Protein AF-A0A067D1U6-F1 (afdb_monomer_lite)

Foldseek 3Di:
DVVVVVVVVCVVVVNDDDDDDPPVVPDPPPPPDPPDPQDPPHPVVVVVVVVVVVVVVVVVVVVVVVVVVVVVVVVVVVVVVVVVVVVVVVVVVVVVVVVVVVVVVVVVVVVVVVVVVVVVVVVVVVVVVVVVVVVVVVVVVVVVVVVVVVVVVVVVVVVVVVVVVVVVVPPDDDDDDPDDPVVVVVVVVVVCVVVVNDCVRDPPVVVVVVVVVVVVVVVVVVVVVVVVVVVVVVVVVVVVVVVCVVVVCVVPVPVPPPPPPVVVVVVVVVVVVVVVVVVVVVVVVVCVVLVVVLVVLQVLLCVQPVDGFDSVDPVRSVVSVVVSVVSVVVVVVVVVVVVVVVVVVVVVVVVPPPPPPPDDD

Organism: Saprolegnia parasitica (strain CBS 223.65) (NCBI:txid695850)

Structure (mmCIF, N/CA/C/O backbone):
data_AF-A0A067D1U6-F1
#
_entry.id   AF-A0A067D1U6-F1
#
loop_
_atom_site.group_PDB
_atom_site.id
_atom_site.type_symbol
_atom_site.label_atom_id
_atom_site.label_alt_id
_atom_site.label_comp_id
_atom_site.label_asym_id
_atom_site.label_entity_id
_atom_site.label_seq_id
_atom_site.pdbx_PDB_ins_code
_atom_site.Cartn_x
_atom_site.Cartn_y
_atom_site.Cartn_z
_atom_site.occupancy
_atom_site.B_iso_or_equiv
_atom_site.auth_seq_id
_atom_site.auth_comp_id
_atom_site.auth_asym_id
_atom_site.auth_atom_id
_atom_site.pdbx_PDB_model_num
ATOM 1 N N . MET A 1 1 ? 39.135 64.853 -55.338 1.00 55.91 1 MET A N 1
ATOM 2 C CA . MET A 1 1 ? 39.711 64.010 -54.268 1.00 55.91 1 MET A CA 1
ATOM 3 C C . MET A 1 1 ? 40.135 62.632 -54.782 1.00 55.91 1 MET A C 1
ATOM 5 O O . MET A 1 1 ? 41.264 62.273 -54.523 1.00 55.91 1 MET A O 1
ATOM 9 N N . ALA A 1 2 ? 39.350 61.918 -55.601 1.00 59.31 2 ALA A N 1
ATOM 10 C CA . ALA A 1 2 ? 39.691 60.547 -56.034 1.00 59.31 2 ALA A CA 1
ATOM 11 C C . ALA A 1 2 ? 40.928 60.373 -56.959 1.00 59.31 2 ALA A C 1
ATOM 13 O O . ALA A 1 2 ? 41.557 59.323 -56.936 1.00 59.31 2 ALA A O 1
ATOM 14 N N . LEU A 1 3 ? 41.304 61.371 -57.771 1.00 58.09 3 LEU A N 1
ATOM 15 C CA . LEU A 1 3 ? 42.434 61.240 -58.716 1.00 58.09 3 LEU A CA 1
ATOM 16 C C . LEU A 1 3 ? 43.821 61.385 -58.065 1.00 58.09 3 LEU A C 1
ATOM 18 O O . LEU A 1 3 ? 44.790 60.816 -58.559 1.00 58.09 3 LEU A O 1
ATOM 22 N N . LEU A 1 4 ? 43.915 62.124 -56.956 1.00 66.38 4 LEU A N 1
ATOM 23 C CA . LEU A 1 4 ? 45.179 62.329 -56.237 1.00 66.38 4 LEU A CA 1
ATOM 24 C C . LEU A 1 4 ? 45.551 61.116 -55.376 1.00 66.38 4 LEU A C 1
ATOM 26 O O . LEU A 1 4 ? 46.735 60.820 -55.221 1.00 66.38 4 LEU A O 1
ATOM 30 N N . ASP A 1 5 ? 44.551 60.394 -54.869 1.00 69.50 5 ASP A N 1
ATOM 31 C CA . ASP A 1 5 ? 44.765 59.151 -54.124 1.00 69.50 5 ASP A CA 1
ATOM 32 C C . ASP A 1 5 ? 45.227 58.025 -55.059 1.00 69.50 5 ASP A C 1
ATOM 34 O O . ASP A 1 5 ? 46.192 57.333 -54.745 1.00 69.50 5 ASP A O 1
ATOM 38 N N . LEU A 1 6 ? 44.664 57.941 -56.272 1.00 68.69 6 LEU A N 1
ATOM 39 C CA . LEU A 1 6 ? 45.104 56.974 -57.285 1.00 68.69 6 LEU A CA 1
ATOM 40 C C . LEU A 1 6 ? 46.563 57.205 -57.722 1.00 68.69 6 LEU A C 1
ATOM 42 O O . LEU A 1 6 ? 47.328 56.260 -57.881 1.00 68.69 6 LEU A O 1
ATOM 46 N N . GLN A 1 7 ? 46.981 58.467 -57.878 1.00 69.56 7 GLN A N 1
ATOM 47 C CA . GLN A 1 7 ? 48.375 58.801 -58.195 1.00 69.56 7 GLN A CA 1
ATOM 48 C C . GLN A 1 7 ? 49.341 58.482 -57.044 1.00 69.56 7 GLN A C 1
ATOM 50 O O . GLN A 1 7 ? 50.469 58.060 -57.300 1.00 69.56 7 GLN A O 1
ATOM 55 N N . ARG A 1 8 ? 48.915 58.640 -55.783 1.00 70.69 8 ARG A N 1
ATOM 56 C CA . ARG A 1 8 ? 49.717 58.242 -54.613 1.00 70.69 8 ARG A CA 1
ATOM 57 C C . ARG A 1 8 ? 49.857 56.730 -54.493 1.00 70.69 8 ARG A C 1
ATOM 59 O O . ARG A 1 8 ? 50.944 56.263 -54.169 1.00 70.69 8 ARG A O 1
ATOM 66 N N . GLU A 1 9 ? 48.799 55.979 -54.780 1.00 68.38 9 GLU A N 1
ATOM 67 C CA . GLU A 1 9 ? 48.834 54.515 -54.783 1.00 68.38 9 GLU A CA 1
ATOM 68 C C . GLU A 1 9 ? 49.718 53.972 -55.917 1.00 68.38 9 GLU A C 1
ATOM 70 O O . GLU A 1 9 ? 50.546 53.095 -55.676 1.00 68.38 9 GLU A O 1
ATOM 75 N N . CYS A 1 10 ? 49.657 54.554 -57.120 1.00 68.75 10 CYS A N 1
ATOM 76 C CA . CYS A 1 10 ? 50.559 54.196 -58.223 1.00 68.75 10 CYS A CA 1
ATOM 77 C C . CYS A 1 10 ? 52.036 54.510 -57.915 1.00 68.75 10 CYS A C 1
ATOM 79 O O . CYS A 1 10 ? 52.915 53.710 -58.239 1.00 68.75 10 CYS A O 1
ATOM 81 N N . ALA A 1 11 ? 52.317 55.629 -57.235 1.00 68.44 11 ALA A N 1
ATOM 82 C CA . ALA A 1 11 ? 53.667 55.976 -56.786 1.00 68.44 11 ALA A CA 1
ATOM 83 C C . ALA A 1 11 ? 54.176 55.051 -55.661 1.00 68.44 11 ALA A C 1
ATOM 85 O O . ALA A 1 11 ? 55.345 54.670 -55.665 1.00 68.44 11 ALA A O 1
ATOM 86 N N . ALA A 1 12 ? 53.306 54.635 -54.732 1.00 67.69 12 ALA A N 1
ATOM 87 C CA . ALA A 1 12 ? 53.639 53.674 -53.675 1.00 67.69 12 ALA A CA 1
ATOM 88 C C . ALA A 1 12 ? 53.921 52.260 -54.221 1.00 67.69 12 ALA A C 1
ATOM 90 O O . ALA A 1 12 ? 54.698 51.513 -53.630 1.00 67.69 12 ALA A O 1
ATOM 91 N N . LEU A 1 13 ? 53.327 51.914 -55.367 1.00 65.44 13 LEU A N 1
ATOM 92 C CA . LEU A 1 13 ? 53.558 50.664 -56.095 1.00 65.44 13 LEU A CA 1
ATOM 93 C C . LEU A 1 13 ? 54.759 50.728 -57.060 1.00 65.44 13 LEU A C 1
ATOM 95 O O . LEU A 1 13 ? 55.022 49.757 -57.767 1.00 65.44 13 LEU A O 1
ATOM 99 N N . GLY A 1 14 ? 55.494 51.846 -57.096 1.00 61.41 14 GLY A N 1
ATOM 100 C CA . GLY A 1 14 ? 56.674 52.015 -57.951 1.00 61.41 14 GLY A CA 1
ATOM 101 C C . GLY A 1 14 ? 56.359 52.132 -59.445 1.00 61.41 14 GLY A C 1
ATOM 102 O O . GLY A 1 14 ? 57.249 51.958 -60.274 1.00 61.41 14 GLY A O 1
ATOM 103 N N . ILE A 1 15 ? 55.108 52.426 -59.806 1.00 64.88 15 ILE A N 1
ATOM 104 C CA . ILE A 1 15 ? 54.675 52.599 -61.195 1.00 64.88 15 ILE A CA 1
ATOM 105 C C . ILE A 1 15 ? 54.714 54.096 -61.509 1.00 64.88 15 ILE A C 1
ATOM 107 O O . ILE A 1 15 ? 53.690 54.770 -61.608 1.00 64.88 15 ILE A O 1
ATOM 111 N N . THR A 1 16 ? 55.923 54.641 -61.613 1.00 57.62 16 THR A N 1
ATOM 112 C CA . THR A 1 16 ? 56.142 55.961 -62.209 1.00 57.62 16 THR A CA 1
ATOM 113 C C . THR A 1 16 ? 56.425 55.779 -63.692 1.00 57.62 16 THR A C 1
ATOM 115 O O . THR A 1 16 ? 57.374 55.092 -64.069 1.00 57.62 16 THR A O 1
ATOM 118 N N . GLU A 1 17 ? 55.593 56.387 -64.535 1.00 63.16 17 GLU A N 1
ATOM 119 C CA . GLU A 1 17 ? 55.831 56.511 -65.971 1.00 63.16 17 GLU A CA 1
ATOM 120 C C . GLU A 1 17 ? 57.147 57.263 -66.223 1.00 63.16 17 GLU A C 1
ATOM 122 O O . GLU A 1 17 ? 57.197 58.489 -66.185 1.00 63.16 17 GLU A O 1
ATOM 127 N N . SER A 1 18 ? 58.223 56.527 -66.502 1.00 49.62 18 SER A N 1
ATOM 128 C CA . SER A 1 18 ? 59.382 57.049 -67.225 1.00 49.62 18 SER A CA 1
ATOM 129 C C . SER A 1 18 ? 60.147 55.920 -67.917 1.00 49.62 18 SER A C 1
ATOM 131 O O . SER A 1 18 ? 60.934 55.200 -67.309 1.00 49.62 18 SER A O 1
ATOM 133 N N . THR A 1 19 ? 59.861 55.781 -69.212 1.00 54.53 19 THR A N 1
ATOM 134 C CA . THR A 1 19 ? 60.846 55.778 -70.307 1.00 54.53 19 THR A CA 1
ATOM 135 C C . THR A 1 19 ? 62.193 55.087 -70.067 1.00 54.53 19 THR A C 1
ATOM 137 O O . THR A 1 19 ? 63.095 55.683 -69.486 1.00 54.53 19 THR A O 1
ATOM 140 N N . HIS A 1 20 ? 62.350 53.890 -70.640 1.00 51.56 20 HIS A N 1
ATOM 141 C CA . HIS A 1 20 ? 63.426 53.503 -71.573 1.00 51.56 20 HIS A CA 1
ATOM 142 C C . HIS A 1 20 ? 63.565 51.975 -71.595 1.00 51.56 20 HIS A C 1
ATOM 144 O O . HIS A 1 20 ? 64.388 51.453 -70.859 1.00 51.56 20 HIS A O 1
ATOM 150 N N . ASP A 1 21 ? 62.787 51.269 -72.432 1.00 49.25 21 ASP A N 1
ATOM 151 C CA . ASP A 1 21 ? 63.285 50.080 -73.162 1.00 49.25 21 ASP A CA 1
ATOM 152 C C . ASP A 1 21 ? 62.299 49.547 -74.233 1.00 49.25 21 ASP A C 1
ATOM 154 O O . ASP A 1 21 ? 62.052 48.345 -74.358 1.00 49.25 21 ASP A O 1
ATOM 158 N N . ASP A 1 22 ? 61.672 50.424 -75.024 1.00 52.00 22 ASP A N 1
ATOM 159 C CA . ASP A 1 22 ? 60.678 49.973 -76.017 1.00 52.00 22 ASP A CA 1
ATOM 160 C C . ASP A 1 22 ? 61.295 49.420 -77.319 1.00 52.00 22 ASP A C 1
ATOM 162 O O . ASP A 1 22 ? 60.575 48.918 -78.180 1.00 52.00 22 ASP A O 1
ATOM 166 N N . ALA A 1 23 ? 62.628 49.419 -77.451 1.00 55.91 23 ALA A N 1
ATOM 167 C CA . ALA A 1 23 ? 63.330 48.791 -78.577 1.00 55.91 23 ALA A CA 1
ATOM 168 C C . ALA A 1 23 ? 63.767 47.336 -78.296 1.00 55.91 23 ALA A C 1
ATOM 170 O O . ALA A 1 23 ? 63.924 46.559 -79.238 1.00 55.91 23 ALA A O 1
ATOM 171 N N . GLY A 1 24 ? 63.908 46.928 -77.027 1.00 52.44 24 GLY A N 1
ATOM 172 C CA . GLY A 1 24 ? 64.150 45.530 -76.638 1.00 52.44 24 GLY A CA 1
ATOM 173 C C . GLY A 1 24 ? 62.876 44.675 -76.571 1.00 52.44 24 GLY A C 1
ATOM 174 O O . GLY A 1 24 ? 62.935 43.450 -76.684 1.00 52.44 24 GLY A O 1
ATOM 175 N N . ARG A 1 25 ? 61.703 45.310 -76.438 1.00 50.00 25 ARG A N 1
ATOM 176 C CA . ARG A 1 25 ? 60.400 44.633 -76.268 1.00 50.00 25 ARG A CA 1
ATOM 177 C C . ARG A 1 25 ? 59.782 44.069 -77.549 1.00 50.00 25 ARG A C 1
ATOM 179 O O . ARG A 1 25 ? 58.835 43.291 -77.463 1.00 50.00 25 ARG A O 1
ATOM 186 N N . LEU A 1 26 ? 60.321 44.412 -78.719 1.00 52.19 26 LEU A N 1
ATOM 187 C CA . LEU A 1 26 ? 59.881 43.898 -80.022 1.00 52.19 26 LEU A CA 1
ATOM 188 C C . LEU A 1 26 ? 60.920 42.967 -80.662 1.00 52.19 26 LEU A C 1
ATOM 190 O O . LEU A 1 26 ? 61.068 42.938 -81.883 1.00 52.19 26 LEU A O 1
ATOM 194 N N . GLN A 1 27 ? 61.636 42.166 -79.867 1.00 52.75 27 GLN A N 1
ATOM 195 C CA . GLN A 1 27 ? 62.257 40.975 -80.442 1.00 52.75 27 GLN A CA 1
ATOM 196 C C . GLN A 1 27 ? 61.146 40.041 -80.921 1.00 52.75 27 GLN A C 1
ATOM 198 O O . GLN A 1 27 ? 60.245 39.673 -80.166 1.00 52.75 27 GLN A O 1
ATOM 203 N N . THR A 1 28 ? 61.207 39.671 -82.198 1.00 51.28 28 THR A N 1
ATOM 204 C CA . THR A 1 28 ? 60.392 38.607 -82.773 1.00 51.28 28 THR A CA 1
ATOM 205 C C . THR A 1 28 ? 60.629 37.351 -81.947 1.00 51.28 28 THR A C 1
ATOM 207 O O . THR A 1 28 ? 61.656 36.688 -82.071 1.00 51.28 28 THR A O 1
ATOM 210 N N . ILE A 1 29 ? 59.684 37.039 -81.059 1.00 51.19 29 ILE A N 1
ATOM 211 C CA . ILE A 1 29 ? 59.670 35.769 -80.344 1.00 51.19 29 ILE A CA 1
ATOM 212 C C . ILE A 1 29 ? 59.675 34.704 -81.434 1.00 51.19 29 ILE A C 1
ATOM 214 O O . ILE A 1 29 ? 58.725 34.628 -82.218 1.00 51.19 29 ILE A O 1
ATOM 218 N N . ALA A 1 30 ? 60.764 33.932 -81.519 1.00 50.28 30 ALA A N 1
ATOM 219 C CA . ALA A 1 30 ? 60.851 32.793 -82.416 1.00 50.28 30 ALA A CA 1
ATOM 220 C C . ALA A 1 30 ? 59.559 31.998 -82.248 1.00 50.28 30 ALA A C 1
ATOM 222 O O . ALA A 1 30 ? 59.219 31.586 -81.136 1.00 50.28 30 ALA A O 1
ATOM 223 N N . SER A 1 31 ? 58.787 31.883 -83.327 1.00 54.72 31 SER A N 1
ATOM 224 C CA . SER A 1 31 ? 57.487 31.236 -83.301 1.00 54.72 31 SER A CA 1
ATOM 225 C C . SER A 1 31 ? 57.702 29.749 -83.038 1.00 54.72 31 SER A C 1
ATOM 227 O O . SER A 1 31 ? 57.785 28.942 -83.965 1.00 54.72 31 SER A O 1
ATOM 229 N N . TYR A 1 32 ? 57.823 29.372 -81.769 1.00 53.28 32 TYR A N 1
ATOM 230 C CA . TYR A 1 32 ? 57.730 27.988 -81.361 1.00 53.28 32 TYR A CA 1
ATOM 231 C C . TYR A 1 32 ? 56.309 27.563 -81.693 1.00 53.28 32 TYR A C 1
ATOM 233 O O . TYR A 1 32 ? 55.329 28.054 -81.128 1.00 53.28 32 TYR A O 1
ATOM 241 N N . SER A 1 33 ? 56.216 26.717 -82.715 1.00 54.06 33 SER A N 1
ATOM 242 C CA . SER A 1 33 ? 54.988 26.090 -83.166 1.00 54.06 33 SER A CA 1
ATOM 243 C C . SER A 1 33 ? 54.129 25.693 -81.963 1.00 54.06 33 SER A C 1
ATOM 245 O O . SER A 1 33 ? 54.546 24.895 -81.129 1.00 54.06 33 SER A O 1
ATOM 247 N N . ARG A 1 34 ? 52.889 26.189 -81.921 1.00 54.59 34 ARG A N 1
ATOM 248 C CA . ARG A 1 34 ? 51.864 25.718 -80.979 1.00 54.59 34 ARG A CA 1
ATOM 249 C C . ARG A 1 34 ? 51.418 24.277 -81.257 1.00 54.59 34 ARG A C 1
ATOM 251 O O . ARG A 1 34 ? 50.584 23.755 -80.523 1.00 54.59 34 ARG A O 1
ATOM 258 N N . ARG A 1 35 ? 51.936 23.619 -82.308 1.00 57.38 35 ARG A N 1
ATOM 259 C CA . ARG A 1 35 ? 51.751 22.174 -82.470 1.00 57.38 35 ARG A CA 1
ATOM 260 C C . ARG A 1 35 ? 52.636 21.451 -81.462 1.00 57.38 35 ARG A C 1
ATOM 262 O O . ARG A 1 35 ? 53.848 21.679 -81.481 1.00 57.38 35 ARG A O 1
ATOM 269 N N . PRO A 1 36 ? 52.060 20.577 -80.626 1.00 58.56 36 PRO A N 1
ATOM 270 C CA . PRO A 1 36 ? 52.833 19.835 -79.650 1.00 58.56 36 PRO A CA 1
ATOM 271 C C . PRO A 1 36 ? 53.914 19.006 -80.356 1.00 58.56 36 PRO A C 1
ATOM 273 O O . PRO A 1 36 ? 53.624 18.172 -81.215 1.00 58.56 36 PRO A O 1
ATOM 276 N N . PHE A 1 37 ? 55.175 19.265 -80.008 1.00 54.06 37 PHE A N 1
ATOM 277 C CA . PHE A 1 37 ? 56.326 18.526 -80.519 1.00 54.06 37 PHE A CA 1
ATOM 278 C C . PHE A 1 37 ? 56.486 17.256 -79.684 1.00 54.06 37 PHE A C 1
ATOM 280 O O . PHE A 1 37 ? 57.256 17.189 -78.728 1.00 54.06 37 PHE A O 1
ATOM 287 N N . TYR A 1 38 ? 55.686 16.243 -79.993 1.00 58.41 38 TYR A N 1
ATOM 288 C CA . TYR A 1 38 ? 55.828 14.949 -79.346 1.00 58.41 38 TYR A CA 1
ATOM 289 C C . TYR A 1 38 ? 57.033 14.223 -79.954 1.00 58.41 38 TYR A C 1
ATOM 291 O O . TYR A 1 38 ? 57.028 13.869 -81.133 1.00 58.41 38 TYR A O 1
ATOM 299 N N . ALA A 1 39 ? 58.087 14.006 -79.161 1.00 59.84 39 ALA A N 1
ATOM 300 C CA . ALA A 1 39 ? 59.179 13.118 -79.557 1.00 59.84 39 ALA A CA 1
ATOM 301 C C . ALA A 1 39 ? 58.597 11.734 -79.907 1.00 59.84 39 ALA A C 1
ATOM 303 O O . ALA A 1 39 ? 57.719 11.253 -79.192 1.00 59.84 39 ALA A O 1
ATOM 304 N N . LYS A 1 40 ? 59.085 11.073 -80.970 1.00 60.19 40 LYS A N 1
ATOM 305 C CA . LYS A 1 40 ? 58.557 9.772 -81.453 1.00 60.19 40 LYS A CA 1
ATOM 306 C C . LYS A 1 40 ? 58.508 8.661 -80.382 1.00 60.19 40 LYS A C 1
ATOM 308 O O . LYS A 1 40 ? 57.764 7.704 -80.550 1.00 60.19 40 LYS A O 1
ATOM 313 N N . ASN A 1 41 ? 59.236 8.819 -79.273 1.00 61.84 41 ASN A N 1
ATOM 314 C CA . ASN A 1 41 ? 59.290 7.879 -78.145 1.00 61.84 41 ASN A CA 1
ATOM 315 C C . ASN A 1 41 ? 58.482 8.340 -76.914 1.00 61.84 41 ASN A C 1
ATOM 317 O O . ASN A 1 41 ? 58.548 7.711 -75.856 1.00 61.84 41 ASN A O 1
ATOM 321 N N . SER A 1 42 ? 57.753 9.453 -77.009 1.00 65.31 42 SER A N 1
ATOM 322 C CA . SER A 1 42 ? 57.011 10.005 -75.881 1.00 65.31 42 SER A CA 1
ATOM 323 C C . SER A 1 42 ? 55.700 9.242 -75.692 1.00 65.31 42 SER A C 1
ATOM 325 O O . SER A 1 42 ? 54.798 9.304 -76.527 1.00 65.31 42 SER A O 1
ATOM 327 N N . LYS A 1 43 ? 55.589 8.495 -74.586 1.00 77.12 43 LYS A N 1
ATOM 328 C CA . LYS A 1 43 ? 54.425 7.660 -74.225 1.00 77.12 43 LYS A CA 1
ATOM 329 C C . LYS A 1 43 ? 53.236 8.500 -73.729 1.00 77.12 43 LYS A C 1
ATOM 331 O O . LYS A 1 43 ? 52.680 8.241 -72.667 1.00 77.12 43 LYS A O 1
ATOM 336 N N . ILE A 1 44 ? 52.866 9.538 -74.468 1.00 79.06 44 ILE A N 1
ATOM 337 C CA . ILE A 1 44 ? 51.947 10.585 -74.000 1.00 79.06 44 ILE A CA 1
ATOM 338 C C . ILE A 1 44 ? 50.527 10.069 -73.856 1.00 79.06 44 ILE A C 1
ATOM 340 O O . ILE A 1 44 ? 49.937 10.268 -72.804 1.00 79.06 44 ILE A O 1
ATOM 344 N N . ARG A 1 45 ? 50.046 9.278 -74.820 1.00 78.88 45 ARG A N 1
ATOM 345 C CA . ARG A 1 45 ? 48.737 8.615 -74.714 1.00 78.88 45 ARG A CA 1
ATOM 346 C C . ARG A 1 45 ? 48.615 7.758 -73.453 1.00 78.88 45 ARG A C 1
ATOM 348 O O . ARG A 1 45 ? 47.628 7.841 -72.741 1.00 78.88 45 ARG A O 1
ATOM 355 N N . HIS A 1 46 ? 49.661 7.003 -73.118 1.00 84.31 46 HIS A N 1
ATOM 356 C CA . HIS A 1 46 ? 49.689 6.196 -71.896 1.00 84.31 46 HIS A CA 1
ATOM 357 C C . HIS A 1 46 ? 49.680 7.063 -70.621 1.00 84.31 46 HIS A C 1
ATOM 359 O O . HIS A 1 46 ? 49.086 6.688 -69.613 1.00 84.31 46 HIS A O 1
ATOM 365 N N . LEU A 1 47 ? 50.351 8.221 -70.626 1.00 86.38 47 LEU A N 1
ATOM 366 C CA . LEU A 1 47 ? 50.300 9.159 -69.499 1.00 86.38 47 LEU A CA 1
ATOM 367 C C . LEU A 1 47 ? 48.924 9.829 -69.374 1.00 86.38 47 LEU A C 1
ATOM 369 O O . LEU A 1 47 ? 48.442 9.983 -68.255 1.00 86.38 47 LEU A O 1
ATOM 373 N N . GLU A 1 48 ? 48.284 10.170 -70.491 1.00 86.69 48 GLU A N 1
ATOM 374 C CA . GLU A 1 48 ? 46.921 10.712 -70.543 1.00 86.69 48 GLU A CA 1
ATOM 375 C C . GLU A 1 48 ? 45.893 9.695 -70.025 1.00 86.69 48 GLU A C 1
ATOM 377 O O . GLU A 1 48 ? 45.075 10.034 -69.172 1.00 86.69 48 GLU A O 1
ATOM 382 N N . GLU A 1 49 ? 45.985 8.430 -70.444 1.00 89.56 49 GLU A N 1
ATOM 383 C CA . GLU A 1 49 ? 45.150 7.332 -69.936 1.00 89.56 49 GLU A CA 1
ATOM 384 C C . GLU A 1 49 ? 45.358 7.107 -68.433 1.00 89.56 49 GLU A C 1
ATOM 386 O O . GLU A 1 49 ? 44.393 6.975 -67.676 1.00 89.56 49 GLU A O 1
ATOM 391 N N . LYS A 1 50 ? 46.613 7.121 -67.965 1.00 92.56 50 LYS A N 1
ATOM 392 C CA . LYS A 1 50 ? 46.932 6.982 -66.537 1.00 92.56 50 LYS A CA 1
ATOM 393 C C . LYS A 1 50 ? 46.390 8.153 -65.717 1.00 92.56 50 LYS A C 1
ATOM 395 O O . LYS A 1 50 ? 45.915 7.938 -64.602 1.00 92.56 50 LYS A O 1
ATOM 400 N N . LEU A 1 51 ? 46.450 9.373 -66.251 1.00 92.44 51 LEU A N 1
ATOM 401 C CA . LEU A 1 51 ? 45.876 10.559 -65.617 1.00 92.44 51 LEU A CA 1
ATOM 402 C C . LEU A 1 51 ? 44.351 10.432 -65.548 1.00 92.44 51 LEU A C 1
ATOM 404 O O . LEU A 1 51 ? 43.795 10.571 -64.463 1.00 92.44 51 LEU A O 1
ATOM 408 N N . ALA A 1 52 ? 43.690 10.069 -66.650 1.00 91.00 52 ALA A N 1
ATOM 409 C CA . ALA A 1 52 ? 42.244 9.857 -66.685 1.00 91.00 52 ALA A CA 1
ATOM 410 C C . ALA A 1 52 ? 41.796 8.802 -65.659 1.00 91.00 52 ALA A C 1
ATOM 412 O O . ALA A 1 52 ? 40.870 9.046 -64.881 1.00 91.00 52 ALA A O 1
ATOM 413 N N . LEU A 1 53 ? 42.503 7.670 -65.580 1.00 95.38 53 LEU A N 1
ATOM 414 C CA . LEU A 1 53 ? 42.232 6.623 -64.598 1.00 95.38 53 LEU A CA 1
ATOM 415 C C . LEU A 1 53 ? 42.393 7.150 -63.162 1.00 95.38 53 LEU A C 1
ATOM 417 O O . LEU A 1 53 ? 41.489 6.984 -62.343 1.00 95.38 53 LEU A O 1
ATOM 421 N N . LYS A 1 54 ? 43.466 7.897 -62.869 1.00 95.31 54 LYS A N 1
ATOM 422 C CA . LYS A 1 54 ? 43.653 8.543 -61.558 1.00 95.31 54 LYS A CA 1
ATOM 423 C C . LYS A 1 54 ? 42.557 9.557 -61.232 1.00 95.31 54 LYS A C 1
ATOM 425 O O . LYS A 1 54 ? 42.095 9.592 -60.096 1.00 95.31 54 LYS A O 1
ATOM 430 N N . THR A 1 55 ? 42.074 10.333 -62.199 1.00 94.75 55 THR A N 1
ATOM 431 C CA . THR A 1 55 ? 40.949 11.260 -61.995 1.00 94.75 55 THR A CA 1
ATOM 432 C C . THR A 1 55 ? 39.659 10.520 -61.631 1.00 94.75 55 THR A C 1
ATOM 434 O O . THR A 1 55 ? 38.922 10.967 -60.745 1.00 94.75 55 THR A O 1
ATOM 437 N N . THR A 1 56 ? 39.387 9.366 -62.252 1.00 95.44 56 THR A N 1
ATOM 438 C CA . THR A 1 56 ? 38.224 8.539 -61.883 1.00 95.44 56 THR A CA 1
ATOM 439 C C . THR A 1 56 ? 38.350 7.948 -60.478 1.00 95.44 56 THR A C 1
ATOM 441 O O . THR A 1 56 ? 37.377 7.985 -59.721 1.00 95.44 56 THR A O 1
ATOM 444 N N . GLU A 1 57 ? 39.547 7.491 -60.088 1.00 96.38 57 GLU A N 1
ATOM 445 C CA . GLU A 1 57 ? 39.835 7.009 -58.731 1.00 96.38 57 GLU A CA 1
ATOM 446 C C . GLU A 1 57 ? 39.652 8.124 -57.692 1.00 96.38 57 GLU A C 1
ATOM 448 O O . GLU A 1 57 ? 38.951 7.928 -56.700 1.00 96.38 57 GLU A O 1
ATOM 453 N N . ILE A 1 58 ? 40.203 9.319 -57.943 1.00 95.44 58 ILE A N 1
ATOM 454 C CA . ILE A 1 58 ? 40.041 10.495 -57.072 1.00 95.44 58 ILE A CA 1
ATOM 455 C C . ILE A 1 58 ? 38.556 10.832 -56.909 1.00 95.44 58 ILE A C 1
ATOM 457 O O . ILE A 1 58 ? 38.081 11.034 -55.792 1.00 95.44 58 ILE A O 1
ATOM 461 N N . SER A 1 59 ? 37.797 10.823 -58.007 1.00 95.12 59 SER A N 1
ATOM 462 C CA . SER A 1 59 ? 36.354 11.089 -57.979 1.00 95.12 59 SER A CA 1
ATOM 463 C C . SER A 1 59 ? 35.587 10.038 -57.165 1.00 95.12 59 SER A C 1
ATOM 465 O O . SER A 1 59 ? 34.636 10.370 -56.457 1.00 95.12 59 SER A O 1
ATOM 467 N N . ALA A 1 60 ? 35.992 8.765 -57.235 1.00 96.06 60 ALA A N 1
ATOM 468 C CA . ALA A 1 60 ? 35.409 7.687 -56.438 1.00 96.06 60 ALA A CA 1
ATOM 469 C C . ALA A 1 60 ? 35.718 7.842 -54.941 1.00 96.06 60 ALA A C 1
ATOM 471 O O . ALA A 1 60 ? 34.814 7.707 -54.113 1.00 96.06 60 ALA A O 1
ATOM 472 N N . VAL A 1 61 ? 36.961 8.188 -54.596 1.00 97.19 61 VAL A N 1
ATOM 473 C CA . VAL A 1 61 ? 37.366 8.487 -53.215 1.00 97.19 61 VAL A CA 1
ATOM 474 C C . VAL A 1 61 ? 36.595 9.691 -52.677 1.00 97.19 61 VAL A C 1
ATOM 476 O O . VAL A 1 61 ? 36.063 9.622 -51.572 1.00 97.19 61 VAL A O 1
ATOM 479 N N . MET A 1 62 ? 36.440 10.757 -53.464 1.00 96.44 62 MET A N 1
ATOM 480 C CA . MET A 1 62 ? 35.707 11.954 -53.048 1.00 96.44 62 MET A CA 1
ATOM 481 C C . MET A 1 62 ? 34.228 11.660 -52.760 1.00 96.44 62 MET A C 1
ATOM 483 O O . MET A 1 62 ? 33.710 12.084 -51.729 1.00 96.44 62 MET A O 1
ATOM 487 N N . ARG A 1 63 ? 33.557 10.850 -53.595 1.00 96.56 63 ARG A N 1
ATOM 488 C CA . ARG A 1 63 ? 32.187 10.378 -53.306 1.00 96.56 63 ARG A CA 1
ATOM 489 C C . ARG A 1 63 ? 32.109 9.594 -51.994 1.00 96.56 63 ARG A C 1
ATOM 491 O O . ARG A 1 63 ? 31.157 9.759 -51.235 1.00 96.56 63 ARG A O 1
ATOM 498 N N . LYS A 1 64 ? 33.113 8.758 -51.716 1.00 97.31 64 LYS A N 1
ATOM 499 C CA . LYS A 1 64 ? 33.188 7.974 -50.478 1.00 97.31 64 LYS A CA 1
ATOM 500 C C . LYS A 1 64 ? 33.380 8.868 -49.248 1.00 97.31 64 LYS A C 1
ATOM 502 O O . LYS A 1 64 ? 32.698 8.655 -48.252 1.00 97.31 64 LYS A O 1
ATOM 507 N N . ILE A 1 65 ? 34.234 9.891 -49.339 1.00 97.00 65 ILE A N 1
ATOM 508 C CA . ILE A 1 65 ? 34.425 10.897 -48.280 1.00 97.00 65 ILE A CA 1
ATOM 509 C C . ILE A 1 65 ? 33.102 11.610 -47.977 1.00 97.00 65 ILE A C 1
ATOM 511 O O . ILE A 1 65 ? 32.681 11.634 -46.826 1.00 97.00 65 ILE A O 1
ATOM 515 N N . LEU A 1 66 ? 32.392 12.091 -49.003 1.00 95.94 66 LEU A N 1
ATOM 516 C CA . LEU A 1 66 ? 31.103 12.770 -48.818 1.00 95.94 66 LEU A CA 1
ATOM 517 C C . LEU A 1 66 ? 30.048 11.869 -48.154 1.00 95.94 66 LEU A C 1
ATOM 519 O O . LEU A 1 66 ? 29.269 12.337 -47.321 1.00 95.94 66 LEU A O 1
ATOM 523 N N . SER A 1 67 ? 30.037 10.576 -48.493 1.00 96.56 67 SER A N 1
ATOM 524 C CA . SER A 1 67 ? 29.171 9.586 -47.843 1.00 96.56 67 SER A CA 1
ATOM 525 C C . SER A 1 67 ? 29.518 9.419 -46.360 1.00 96.56 67 SER A C 1
ATOM 527 O O . SER A 1 67 ? 28.635 9.499 -45.504 1.00 96.56 67 SER A O 1
ATOM 529 N N . TYR A 1 68 ? 30.805 9.274 -46.030 1.00 97.56 68 TYR A N 1
ATOM 530 C CA . TYR A 1 68 ? 31.243 9.180 -44.637 1.00 97.56 68 TYR A CA 1
ATOM 531 C C . TYR A 1 68 ? 30.956 10.448 -43.836 1.00 97.56 68 TYR A C 1
ATOM 533 O O . TYR A 1 68 ? 30.521 10.344 -42.691 1.00 97.56 68 TYR A O 1
ATOM 541 N N . ASP A 1 69 ? 31.102 11.629 -44.431 1.00 96.75 69 ASP A N 1
ATOM 542 C CA . ASP A 1 69 ? 30.755 12.889 -43.772 1.00 96.75 69 ASP A CA 1
ATOM 543 C C . ASP A 1 69 ? 29.259 12.990 -43.463 1.00 96.75 69 ASP A C 1
ATOM 545 O O . ASP A 1 69 ? 28.874 13.554 -42.436 1.00 96.75 69 ASP A O 1
ATOM 549 N N . HIS A 1 70 ? 28.397 12.459 -44.335 1.00 97.38 70 HIS A N 1
ATOM 550 C CA . HIS A 1 70 ? 26.961 12.396 -44.071 1.00 97.38 70 HIS A CA 1
ATOM 551 C C . HIS A 1 70 ? 26.640 11.422 -42.931 1.00 97.38 70 HIS A C 1
ATOM 553 O O . HIS A 1 70 ? 25.907 11.780 -42.009 1.00 97.38 70 HIS A O 1
ATOM 559 N N . ILE A 1 71 ? 27.232 10.224 -42.958 1.00 97.12 71 ILE A N 1
ATOM 560 C CA . ILE A 1 71 ? 27.066 9.210 -41.908 1.00 97.12 71 ILE A CA 1
ATOM 561 C C . ILE A 1 71 ? 27.542 9.753 -40.554 1.00 97.12 71 ILE A C 1
ATOM 563 O O . ILE A 1 71 ? 26.832 9.634 -39.558 1.00 97.12 71 ILE A O 1
ATOM 567 N N . LYS A 1 72 ? 28.702 10.418 -40.520 1.00 97.62 72 LYS A N 1
ATOM 568 C CA . LYS A 1 72 ? 29.243 11.051 -39.314 1.00 97.62 72 LYS A CA 1
ATOM 569 C C . LYS A 1 72 ? 28.277 12.088 -38.740 1.00 97.62 72 LYS A C 1
ATOM 571 O O . LYS A 1 72 ? 27.938 12.002 -37.564 1.00 97.62 72 LYS A O 1
ATOM 576 N N . ARG A 1 73 ? 27.790 13.022 -39.567 1.00 97.19 73 ARG A N 1
ATOM 577 C CA . ARG A 1 73 ? 26.821 14.047 -39.135 1.00 97.19 73 ARG A CA 1
ATOM 578 C C . ARG A 1 73 ? 25.543 13.422 -38.583 1.00 97.19 73 ARG A C 1
ATOM 580 O O . ARG A 1 73 ? 25.060 13.843 -37.538 1.00 97.19 73 ARG A O 1
ATOM 587 N N . ARG A 1 74 ? 25.020 12.386 -39.244 1.00 97.19 74 ARG A N 1
ATOM 588 C CA . ARG A 1 74 ? 23.857 11.639 -38.752 1.00 97.19 74 ARG A CA 1
ATOM 589 C C . ARG A 1 74 ? 24.129 11.030 -37.371 1.00 97.19 74 ARG A C 1
ATOM 591 O O . ARG A 1 74 ? 23.338 11.249 -36.458 1.00 97.19 74 ARG A O 1
ATOM 598 N N . HIS A 1 75 ? 25.248 10.334 -37.187 1.00 97.25 75 HIS A N 1
ATOM 599 C CA . HIS A 1 75 ? 25.596 9.755 -35.886 1.00 97.25 75 HIS A CA 1
ATOM 600 C C . HIS A 1 75 ? 25.798 10.807 -34.793 1.00 97.25 75 HIS A C 1
ATOM 602 O O . HIS A 1 75 ? 25.425 10.572 -33.647 1.00 97.25 75 HIS A O 1
ATOM 608 N N . GLU A 1 76 ? 26.340 11.980 -35.124 1.00 97.38 76 GLU A N 1
ATOM 609 C CA . GLU A 1 76 ? 26.433 13.098 -34.180 1.00 97.38 76 GLU A CA 1
ATOM 610 C C . GLU A 1 76 ? 25.040 13.571 -33.738 1.00 97.38 76 GLU A C 1
ATOM 612 O O . GLU A 1 76 ? 24.827 13.767 -32.542 1.00 97.38 76 GLU A O 1
ATOM 617 N N . THR A 1 77 ? 24.073 13.668 -34.659 1.00 95.69 77 THR A N 1
ATOM 618 C CA . THR A 1 77 ? 22.683 14.016 -34.306 1.00 95.69 77 THR A CA 1
ATOM 619 C C . THR A 1 77 ? 21.974 12.936 -33.485 1.00 95.69 77 THR A C 1
ATOM 621 O O . THR A 1 77 ? 21.261 13.250 -32.535 1.00 95.69 77 THR A O 1
ATOM 624 N N . GLU A 1 78 ? 22.195 11.657 -33.795 1.00 96.00 78 GLU A N 1
ATOM 625 C CA . GLU A 1 78 ? 21.641 10.544 -33.014 1.00 96.00 78 GLU A CA 1
ATOM 626 C C . GLU A 1 78 ? 22.243 10.525 -31.601 1.00 96.00 78 GLU A C 1
ATOM 628 O O . GLU A 1 78 ? 21.526 10.356 -30.616 1.00 96.00 78 GLU A O 1
ATOM 633 N N . LYS A 1 79 ? 23.551 10.778 -31.476 1.00 96.56 79 LYS A N 1
ATOM 634 C CA . LYS A 1 79 ? 24.241 10.857 -30.185 1.00 96.56 79 LYS A CA 1
ATOM 635 C C . LYS A 1 79 ? 23.700 11.990 -29.317 1.00 96.56 79 LYS A C 1
ATOM 637 O O . LYS A 1 79 ? 23.475 11.775 -28.128 1.00 96.56 79 LYS A O 1
ATOM 642 N N . THR A 1 80 ? 23.498 13.187 -29.868 1.00 96.06 80 THR A N 1
ATOM 643 C CA . THR A 1 80 ? 22.949 14.307 -29.086 1.00 96.06 80 THR A CA 1
ATOM 644 C C . THR A 1 80 ? 21.515 14.031 -28.642 1.00 96.06 80 THR A C 1
ATOM 646 O O . THR A 1 80 ? 21.195 14.303 -27.487 1.00 96.06 80 THR A O 1
ATOM 649 N N . ALA A 1 81 ? 20.689 13.415 -29.494 1.00 95.62 81 ALA A N 1
ATOM 650 C CA . ALA A 1 81 ? 19.336 12.990 -29.133 1.00 95.62 81 ALA A CA 1
ATOM 651 C C . ALA A 1 81 ? 19.322 11.916 -28.028 1.00 95.62 81 ALA A C 1
ATOM 653 O O . ALA A 1 81 ? 18.492 11.957 -27.125 1.00 95.62 81 ALA A O 1
ATOM 654 N N . LEU A 1 82 ? 20.262 10.968 -28.049 1.00 96.62 82 LEU A N 1
ATOM 655 C CA . LEU A 1 82 ? 20.379 9.973 -26.980 1.00 96.62 82 LEU A CA 1
ATOM 656 C C . LEU A 1 82 ? 20.792 10.609 -25.646 1.00 96.62 82 LEU A C 1
ATOM 658 O O . LEU A 1 82 ? 20.246 10.254 -24.605 1.00 96.62 82 LEU A O 1
ATOM 662 N N . ILE A 1 83 ? 21.714 11.575 -25.670 1.00 96.69 83 ILE A N 1
ATOM 663 C CA . ILE A 1 83 ? 22.156 12.293 -24.465 1.00 96.69 83 ILE A CA 1
ATOM 664 C C . ILE A 1 83 ? 21.004 13.097 -23.846 1.00 96.69 83 ILE A C 1
ATOM 666 O O . ILE A 1 83 ? 20.859 13.117 -22.623 1.00 96.69 83 ILE A O 1
ATOM 670 N N . THR A 1 84 ? 20.168 13.756 -24.652 1.00 96.25 84 THR A N 1
ATOM 671 C CA . THR A 1 84 ? 19.020 14.511 -24.121 1.00 96.25 84 THR A CA 1
ATOM 672 C C . THR A 1 84 ? 18.003 13.585 -23.459 1.00 96.25 84 THR A C 1
ATOM 674 O O . THR A 1 84 ? 17.574 13.867 -22.341 1.00 96.25 84 THR A O 1
ATOM 677 N N . VAL A 1 85 ? 17.688 12.448 -24.088 1.00 96.44 85 VAL A N 1
ATOM 678 C CA . VAL A 1 85 ? 16.804 11.424 -23.508 1.00 96.44 85 VAL A CA 1
ATOM 679 C C . VAL A 1 85 ? 17.402 10.835 -22.228 1.00 96.44 85 VAL A C 1
ATOM 681 O O . VAL A 1 85 ? 16.693 10.671 -21.238 1.00 96.44 85 VAL A O 1
ATOM 684 N N . GLN A 1 86 ? 18.710 10.570 -22.194 1.00 96.75 86 GLN A N 1
ATOM 685 C CA . GLN A 1 86 ? 19.384 10.076 -20.992 1.00 96.75 86 GLN A CA 1
ATOM 686 C C . GLN A 1 86 ? 19.262 11.062 -19.822 1.00 96.75 86 GLN A C 1
ATOM 688 O O . GLN A 1 86 ? 18.957 10.648 -18.701 1.00 96.75 86 GLN A O 1
ATOM 693 N N . HIS A 1 87 ? 19.474 12.360 -20.061 1.00 96.69 87 HIS A N 1
ATOM 694 C CA . HIS A 1 87 ? 19.309 13.377 -19.021 1.00 96.69 87 HIS A CA 1
ATOM 695 C C . HIS A 1 87 ? 17.862 13.457 -18.515 1.00 96.69 87 HIS A C 1
ATOM 697 O O . HIS A 1 87 ? 17.659 13.527 -17.305 1.00 96.69 87 HIS A O 1
ATOM 703 N N . GLN A 1 88 ? 16.870 13.380 -19.410 1.00 96.50 88 GLN A N 1
ATOM 704 C CA . GLN A 1 88 ? 15.450 13.348 -19.035 1.00 96.50 88 GLN A CA 1
ATOM 705 C C . GLN A 1 88 ? 15.126 12.135 -18.158 1.00 96.50 88 GLN A C 1
ATOM 707 O O . GLN A 1 88 ? 14.598 12.292 -17.064 1.00 96.50 88 GLN A O 1
ATOM 712 N N . LEU A 1 89 ? 15.534 10.934 -18.577 1.00 97.25 89 LEU A N 1
ATOM 713 C CA . LEU A 1 89 ? 15.309 9.711 -17.800 1.00 97.25 89 LEU A CA 1
ATOM 714 C C . LEU A 1 89 ? 15.994 9.754 -16.430 1.00 97.25 89 LEU A C 1
ATOM 716 O O . LEU A 1 89 ? 15.445 9.265 -15.446 1.00 97.25 89 LEU A O 1
ATOM 720 N N . THR A 1 90 ? 17.185 10.350 -16.348 1.00 96.31 90 THR A N 1
ATOM 721 C CA . THR A 1 90 ? 17.912 10.503 -15.078 1.00 96.31 90 THR A CA 1
ATOM 722 C C . THR A 1 90 ? 17.180 11.454 -14.131 1.00 96.31 90 THR A C 1
ATOM 724 O O . THR A 1 90 ? 17.078 11.180 -12.934 1.00 96.31 90 THR A O 1
ATOM 727 N N . HIS A 1 91 ? 16.645 12.554 -14.663 1.00 96.44 91 HIS A 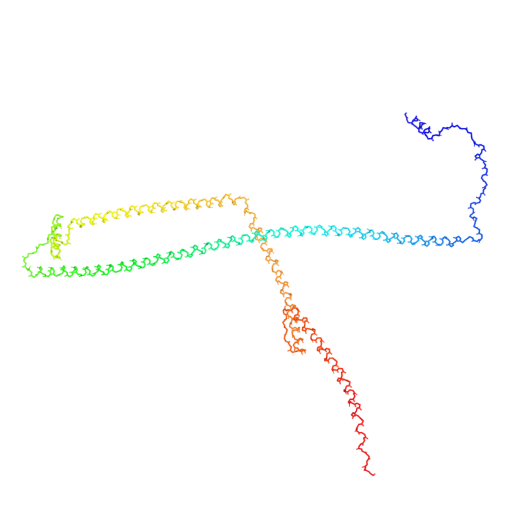N 1
ATOM 728 C CA . HIS A 1 91 ? 15.825 13.493 -13.906 1.00 96.44 91 HIS A CA 1
ATOM 729 C C . HIS A 1 91 ? 14.544 12.826 -13.390 1.00 96.44 91 HIS A C 1
ATOM 731 O O . HIS A 1 91 ? 14.284 12.851 -12.188 1.00 96.44 91 HIS A O 1
ATOM 737 N N . ASP A 1 92 ? 13.809 12.139 -14.267 1.00 96.25 92 ASP A N 1
ATOM 738 C CA . ASP A 1 92 ? 12.583 11.425 -13.904 1.00 96.25 92 ASP A CA 1
ATOM 739 C C . ASP A 1 92 ? 12.854 10.361 -12.833 1.00 96.25 92 ASP A C 1
ATOM 741 O O . ASP A 1 92 ? 12.098 10.229 -11.870 1.00 96.25 92 ASP A O 1
ATOM 745 N N . LEU A 1 93 ? 13.963 9.622 -12.943 1.00 97.12 93 LEU A N 1
ATOM 746 C CA . LEU A 1 93 ? 14.362 8.639 -11.937 1.00 97.12 93 LEU A CA 1
ATOM 747 C C . LEU A 1 93 ? 14.608 9.300 -10.576 1.00 97.12 93 LEU A C 1
ATOM 749 O O . LEU A 1 93 ? 14.159 8.773 -9.554 1.00 97.12 93 LEU A O 1
ATOM 753 N N . CYS A 1 94 ? 15.276 10.455 -10.549 1.00 97.88 94 CYS A N 1
ATOM 754 C CA . CYS A 1 94 ? 15.499 11.225 -9.327 1.00 97.88 94 CYS A CA 1
ATOM 755 C C . CYS A 1 94 ? 14.168 11.655 -8.688 1.00 97.88 94 CYS A C 1
ATOM 757 O O . CYS A 1 94 ? 13.946 11.408 -7.500 1.00 97.88 94 CYS A O 1
ATOM 759 N N . GLU A 1 95 ? 13.240 12.204 -9.477 1.00 96.50 95 GLU A N 1
ATOM 760 C CA . GLU A 1 95 ? 11.915 12.609 -8.993 1.00 96.50 95 GLU A CA 1
ATOM 761 C C . GLU A 1 95 ? 11.108 11.430 -8.440 1.00 96.50 95 GLU A C 1
ATOM 763 O O . GLU A 1 95 ? 10.533 11.514 -7.350 1.00 96.50 95 GLU A O 1
ATOM 768 N N . LYS A 1 96 ? 11.076 10.301 -9.162 1.00 97.06 96 LYS A N 1
ATOM 769 C CA . LYS A 1 96 ? 10.379 9.089 -8.705 1.00 97.06 96 LYS A CA 1
ATOM 770 C C . LYS A 1 96 ? 11.001 8.541 -7.428 1.00 97.06 96 LYS A C 1
ATOM 772 O O . LYS A 1 96 ? 10.268 8.159 -6.518 1.00 97.06 96 LYS A O 1
ATOM 777 N N . THR A 1 97 ? 12.326 8.560 -7.328 1.00 97.56 97 THR A N 1
ATOM 778 C CA . THR A 1 97 ? 13.045 8.144 -6.120 1.00 97.56 97 THR A CA 1
ATOM 779 C C . THR A 1 97 ? 12.678 9.040 -4.945 1.00 97.56 97 THR A C 1
ATOM 781 O O . THR A 1 97 ? 12.306 8.535 -3.889 1.00 97.56 97 THR A O 1
ATOM 784 N N . HIS A 1 98 ? 12.694 10.361 -5.120 1.00 96.62 98 HIS A N 1
ATOM 785 C CA . HIS A 1 98 ? 12.269 11.296 -4.081 1.00 96.62 98 HIS A CA 1
ATOM 786 C C . HIS A 1 98 ? 10.813 11.053 -3.653 1.00 96.62 98 HIS A C 1
ATOM 788 O O . HIS A 1 98 ? 10.514 10.980 -2.460 1.00 96.62 98 HIS A O 1
ATOM 794 N N . ARG A 1 99 ? 9.909 10.833 -4.618 1.00 97.44 99 ARG A N 1
ATOM 795 C CA . ARG A 1 99 ? 8.499 10.546 -4.331 1.00 97.44 99 ARG A CA 1
ATOM 796 C C . ARG A 1 99 ? 8.311 9.252 -3.541 1.00 97.44 99 ARG A C 1
ATOM 798 O O . ARG A 1 99 ? 7.472 9.228 -2.645 1.00 97.44 99 ARG A O 1
ATOM 805 N N . LEU A 1 100 ? 9.075 8.203 -3.847 1.00 97.31 100 LEU A N 1
ATOM 806 C CA . LEU A 1 100 ? 9.044 6.948 -3.091 1.00 97.31 100 LEU A CA 1
ATOM 807 C C . LEU A 1 100 ? 9.468 7.152 -1.633 1.00 97.31 100 LEU A C 1
ATOM 809 O O . LEU A 1 100 ? 8.794 6.648 -0.738 1.00 97.31 100 LEU A O 1
ATOM 813 N N . HIS A 1 101 ? 10.521 7.934 -1.383 1.00 97.00 101 HIS A N 1
ATOM 814 C CA . HIS A 1 101 ? 10.956 8.239 -0.017 1.00 97.00 101 HIS A CA 1
ATOM 815 C C . HIS A 1 101 ? 9.885 9.006 0.769 1.00 97.00 101 HIS A C 1
ATOM 817 O O . HIS A 1 101 ? 9.626 8.677 1.925 1.00 97.00 101 HIS A O 1
ATOM 823 N N . GLU A 1 102 ? 9.217 9.986 0.150 1.00 96.88 102 GLU A N 1
ATOM 824 C CA . GLU A 1 102 ? 8.143 10.725 0.828 1.00 96.88 102 GLU A CA 1
ATOM 825 C C . GLU A 1 102 ? 6.917 9.843 1.094 1.00 96.88 102 GLU A C 1
ATOM 827 O O . GLU A 1 102 ? 6.322 9.925 2.166 1.00 96.88 102 GLU A O 1
ATOM 832 N N . LEU A 1 103 ? 6.556 8.954 0.161 1.00 97.00 103 LEU A N 1
ATOM 833 C CA . LEU A 1 103 ? 5.479 7.986 0.385 1.00 97.00 103 LEU A CA 1
ATOM 834 C C . LEU A 1 103 ? 5.805 7.032 1.538 1.00 97.00 103 LEU A C 1
ATOM 836 O O . LEU A 1 103 ? 4.945 6.800 2.383 1.00 97.00 103 LEU A O 1
ATOM 840 N N . HIS A 1 104 ? 7.04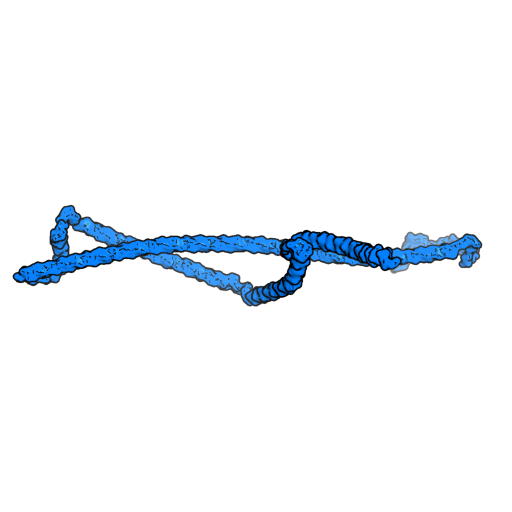1 6.541 1.619 1.00 97.88 104 HIS A N 1
ATOM 841 C CA . HIS A 1 104 ? 7.474 5.702 2.734 1.00 97.88 104 HIS A CA 1
ATOM 842 C C . HIS A 1 104 ? 7.444 6.461 4.070 1.00 97.88 104 HIS A C 1
ATOM 844 O O . HIS A 1 104 ? 6.991 5.937 5.085 1.00 97.88 104 HIS A O 1
ATOM 850 N N . ARG A 1 105 ? 7.835 7.742 4.077 1.00 98.19 105 ARG A N 1
ATOM 851 C CA . ARG A 1 105 ? 7.702 8.598 5.265 1.00 98.19 105 ARG A CA 1
ATOM 852 C C . ARG A 1 105 ? 6.244 8.714 5.718 1.00 98.19 105 ARG A C 1
ATOM 854 O O . ARG A 1 105 ? 5.963 8.610 6.909 1.00 98.19 105 ARG A O 1
ATOM 861 N N . LEU A 1 106 ? 5.317 8.911 4.780 1.00 97.44 106 LEU A N 1
ATOM 862 C CA . LEU A 1 106 ? 3.882 8.985 5.073 1.00 97.44 106 LEU A CA 1
ATOM 863 C C . LEU A 1 106 ? 3.312 7.648 5.567 1.00 97.44 106 LEU A C 1
ATOM 865 O O . LEU A 1 106 ? 2.470 7.648 6.462 1.00 97.44 106 LEU A O 1
ATOM 869 N N . GLU A 1 107 ? 3.782 6.524 5.027 1.00 97.75 107 GLU A N 1
ATOM 870 C CA . GLU A 1 107 ? 3.422 5.177 5.482 1.00 97.75 107 GLU A CA 1
ATOM 871 C C . GLU A 1 107 ? 3.814 4.950 6.949 1.00 97.75 107 GLU A C 1
ATOM 873 O O . GLU A 1 107 ? 2.996 4.464 7.736 1.00 97.75 107 GLU A O 1
ATOM 878 N N . ILE A 1 108 ? 5.028 5.356 7.340 1.00 97.56 108 ILE A N 1
ATOM 879 C CA . ILE A 1 108 ? 5.490 5.274 8.733 1.00 97.56 108 ILE A CA 1
ATOM 880 C C . ILE A 1 108 ? 4.570 6.098 9.641 1.00 97.56 108 ILE A C 1
ATOM 882 O O . ILE A 1 108 ? 4.043 5.571 10.619 1.00 97.56 108 ILE A O 1
ATOM 886 N N . VAL A 1 109 ? 4.294 7.356 9.281 1.00 97.75 109 VAL A N 1
ATOM 887 C CA . VAL A 1 109 ? 3.419 8.242 10.072 1.00 97.75 109 VAL A CA 1
ATOM 888 C C . VAL A 1 109 ? 2.003 7.671 10.204 1.00 97.75 109 VAL A C 1
ATOM 890 O O . VAL A 1 109 ? 1.410 7.710 11.283 1.00 97.75 109 VAL A O 1
ATOM 893 N N . ALA A 1 110 ? 1.444 7.119 9.125 1.00 97.06 110 ALA A N 1
ATOM 894 C CA . ALA A 1 110 ? 0.129 6.484 9.158 1.00 97.06 110 ALA A CA 1
ATOM 895 C C . ALA A 1 110 ? 0.118 5.242 10.065 1.00 97.06 110 ALA A C 1
ATOM 897 O O . ALA A 1 110 ? -0.830 5.043 10.828 1.00 97.06 110 ALA A O 1
ATOM 898 N N . SER A 1 111 ? 1.185 4.443 10.025 1.00 97.56 111 SER A N 1
ATOM 899 C CA . SER A 1 111 ? 1.351 3.254 10.866 1.00 97.56 111 SER A CA 1
ATOM 900 C C . SER A 1 111 ? 1.473 3.619 12.347 1.00 97.56 111 SER A C 1
ATOM 902 O O . SER A 1 111 ? 0.821 3.011 13.194 1.00 97.56 111 SER A O 1
ATOM 904 N N . GLU A 1 112 ? 2.240 4.659 12.676 1.00 97.75 112 GLU A N 1
ATOM 905 C CA . GLU A 1 112 ? 2.349 5.189 14.039 1.00 97.75 112 GLU A CA 1
ATOM 906 C C . GLU A 1 112 ? 1.001 5.706 14.561 1.00 97.75 112 GLU A C 1
ATOM 908 O O . GLU A 1 112 ? 0.608 5.393 15.689 1.00 97.75 112 GLU A O 1
ATOM 913 N N . ALA A 1 113 ? 0.252 6.444 13.735 1.00 97.50 113 ALA A N 1
ATOM 914 C CA . ALA A 1 113 ? -1.080 6.929 14.089 1.00 97.50 113 ALA A CA 1
ATOM 915 C C . ALA A 1 113 ? -2.068 5.775 14.333 1.00 97.50 113 ALA A C 1
ATOM 917 O O . ALA A 1 113 ? -2.843 5.816 15.293 1.00 97.50 113 ALA A O 1
ATOM 918 N N . LEU A 1 114 ? -2.014 4.727 13.504 1.00 98.06 114 LEU A N 1
ATOM 919 C CA . LEU A 1 114 ? -2.817 3.520 13.685 1.00 98.06 114 LEU A CA 1
ATOM 920 C C . LEU A 1 114 ? -2.469 2.816 15.001 1.00 98.06 114 LEU A C 1
ATOM 922 O O . LEU A 1 114 ? -3.371 2.493 15.774 1.00 98.06 114 LEU A O 1
ATOM 926 N N . ASN A 1 115 ? -1.181 2.632 15.287 1.00 98.00 115 ASN A N 1
ATOM 927 C CA . ASN A 1 115 ? -0.716 2.000 16.521 1.00 98.00 115 ASN A CA 1
ATOM 928 C C . ASN A 1 115 ? -1.149 2.798 17.759 1.00 98.00 115 ASN A C 1
ATOM 930 O O . ASN A 1 115 ? -1.646 2.226 18.729 1.00 98.00 115 ASN A O 1
ATOM 934 N N . SER A 1 116 ? -1.036 4.129 17.710 1.00 97.81 116 SER A N 1
ATOM 935 C CA . SER A 1 116 ? -1.508 5.012 18.780 1.00 97.81 116 SER A CA 1
ATOM 936 C C . SER A 1 116 ? -3.017 4.867 19.012 1.00 97.81 116 SER A C 1
ATOM 938 O O . SER A 1 116 ? -3.458 4.694 20.151 1.00 97.81 116 SER A O 1
ATOM 940 N N . ALA A 1 117 ? -3.815 4.846 17.939 1.00 97.50 117 ALA A N 1
ATOM 941 C CA . ALA A 1 117 ? -5.260 4.650 18.028 1.00 97.50 117 ALA A CA 1
ATOM 942 C C . ALA A 1 117 ? -5.633 3.264 18.586 1.00 97.50 117 ALA A C 1
ATOM 944 O O . ALA A 1 117 ? -6.542 3.152 19.411 1.00 97.50 117 ALA A O 1
ATOM 945 N N . GLN A 1 118 ? -4.921 2.211 18.176 1.00 97.88 118 GLN A N 1
ATOM 946 C CA . GLN A 1 118 ? -5.119 0.853 18.687 1.00 97.88 118 GLN A CA 1
ATOM 947 C C . GLN A 1 118 ? -4.781 0.747 20.178 1.00 97.88 118 GLN A C 1
ATOM 949 O O . GLN A 1 118 ? -5.556 0.154 20.932 1.00 97.88 118 GLN A O 1
ATOM 954 N N . SER A 1 119 ? -3.683 1.369 20.618 1.00 97.69 119 SER A N 1
ATOM 955 C CA . SER A 1 119 ? -3.316 1.440 22.037 1.00 97.69 119 SER A CA 1
ATOM 956 C C . SER A 1 119 ? -4.393 2.157 22.852 1.00 97.69 119 SER A C 1
ATOM 958 O O . SER A 1 119 ? -4.882 1.618 23.844 1.00 97.69 119 SER A O 1
ATOM 960 N N . GLY A 1 120 ? -4.853 3.325 22.387 1.00 98.25 120 GLY A N 1
ATOM 961 C CA . GLY A 1 120 ? -5.922 4.073 23.054 1.00 98.25 120 GLY A CA 1
ATOM 962 C C . GLY A 1 120 ? -7.239 3.291 23.135 1.00 98.25 120 GLY A C 1
ATOM 963 O O . GLY A 1 120 ? -7.928 3.320 24.156 1.00 98.25 120 GLY A O 1
ATOM 964 N N . LEU A 1 121 ? -7.578 2.523 22.095 1.00 97.75 121 LEU A N 1
ATOM 965 C CA . LEU A 1 121 ? -8.745 1.640 22.116 1.00 97.75 121 LEU A CA 1
ATOM 966 C C . LEU A 1 121 ? -8.595 0.511 23.147 1.00 97.75 121 LEU A C 1
ATOM 968 O O . LEU A 1 121 ? -9.567 0.171 23.824 1.00 97.75 121 LEU A O 1
ATOM 972 N N . ALA A 1 122 ? -7.405 -0.080 23.272 1.00 97.81 122 ALA A N 1
ATOM 973 C CA . ALA A 1 122 ? -7.134 -1.122 24.258 1.00 97.81 122 ALA A CA 1
ATOM 974 C C . ALA A 1 122 ? -7.257 -0.587 25.695 1.00 97.81 122 ALA A C 1
ATOM 976 O O . ALA A 1 122 ? -7.916 -1.209 26.532 1.00 97.81 122 ALA A O 1
ATOM 977 N N . GLU A 1 123 ? -6.710 0.599 25.964 1.00 98.12 123 GLU A N 1
ATOM 978 C CA . GLU A 1 123 ? -6.837 1.280 27.258 1.00 98.12 123 GLU A CA 1
ATOM 979 C C . GLU A 1 123 ? -8.293 1.618 27.600 1.00 98.12 123 GLU A C 1
ATOM 981 O O . GLU A 1 123 ? -8.740 1.403 28.734 1.00 98.12 123 GLU A O 1
ATOM 986 N N . LEU A 1 124 ? -9.064 2.098 26.619 1.00 98.19 124 LEU A N 1
ATOM 987 C CA . LEU A 1 124 ? -10.485 2.385 26.802 1.00 98.19 124 LEU A CA 1
ATOM 988 C C . LEU A 1 124 ? -11.265 1.109 27.138 1.00 98.19 124 LEU A C 1
ATOM 990 O O . LEU A 1 124 ? -12.041 1.102 28.093 1.00 98.19 124 LEU A O 1
ATOM 994 N N . LYS A 1 125 ? -11.016 0.007 26.419 1.00 98.12 125 LYS A N 1
ATOM 995 C CA . LYS A 1 125 ? -11.620 -1.303 26.718 1.00 98.12 125 LYS A CA 1
ATOM 996 C C . LYS A 1 125 ? -11.278 -1.775 28.130 1.00 98.12 125 LYS A C 1
ATOM 998 O O . LYS A 1 125 ? -12.165 -2.231 28.849 1.00 98.12 125 LYS A O 1
ATOM 1003 N N . ALA A 1 126 ? -10.020 -1.637 28.548 1.00 97.88 126 ALA A N 1
ATOM 1004 C CA . ALA A 1 126 ? -9.589 -2.000 29.895 1.00 97.88 126 ALA A CA 1
ATOM 1005 C C . ALA A 1 126 ? -10.257 -1.128 30.972 1.00 97.88 126 ALA A C 1
ATOM 1007 O O . ALA A 1 126 ? -10.593 -1.612 32.053 1.00 97.88 126 ALA A O 1
ATOM 1008 N N . THR A 1 127 ? -10.477 0.154 30.688 1.00 98.12 127 THR A N 1
ATOM 1009 C CA . THR A 1 127 ? -11.155 1.080 31.604 1.00 98.12 127 THR A CA 1
ATOM 1010 C C . THR A 1 127 ? -12.637 0.751 31.734 1.00 98.12 127 THR A C 1
ATOM 1012 O O . THR A 1 127 ? -13.101 0.559 32.854 1.00 98.12 127 THR A O 1
ATOM 1015 N N . ILE A 1 128 ? -13.338 0.541 30.617 1.00 97.50 128 ILE A N 1
ATOM 1016 C CA . ILE A 1 128 ? -14.740 0.100 30.620 1.00 97.50 128 ILE A CA 1
ATOM 1017 C C . ILE A 1 128 ? -14.883 -1.225 31.378 1.00 97.50 128 ILE A C 1
ATOM 1019 O O . ILE A 1 128 ? -15.757 -1.359 32.225 1.00 97.50 128 ILE A O 1
ATOM 1023 N N . ALA A 1 129 ? -13.994 -2.196 31.146 1.00 98.00 129 ALA A N 1
ATOM 1024 C CA . ALA A 1 129 ? -14.039 -3.474 31.857 1.00 98.00 129 ALA A CA 1
ATOM 1025 C C . ALA A 1 129 ? -13.854 -3.319 33.379 1.00 98.00 129 ALA A C 1
ATOM 1027 O O . ALA A 1 129 ? -14.486 -4.039 34.152 1.00 98.00 129 ALA A O 1
ATOM 1028 N N . ARG A 1 130 ? -13.007 -2.381 33.828 1.00 97.56 130 ARG A N 1
ATOM 1029 C CA . ARG A 1 130 ? -12.864 -2.057 35.257 1.00 97.56 130 ARG A CA 1
ATOM 1030 C C . ARG A 1 130 ? -14.133 -1.421 35.821 1.00 97.56 130 ARG A C 1
ATOM 1032 O O . ARG A 1 130 ? -14.567 -1.828 36.893 1.00 97.56 130 ARG A O 1
ATOM 1039 N N . GLU A 1 131 ? -14.732 -0.472 35.108 1.00 97.56 131 GLU A N 1
ATOM 1040 C CA . GLU A 1 131 ? -15.978 0.186 35.524 1.00 97.56 131 GLU A CA 1
ATOM 1041 C C . GLU A 1 131 ? -17.146 -0.799 35.614 1.00 97.56 131 GLU A C 1
ATOM 1043 O O . GLU A 1 131 ? -17.860 -0.806 36.612 1.00 97.56 131 GLU A O 1
ATOM 1048 N N . VAL A 1 132 ? -17.293 -1.690 34.630 1.00 97.56 132 VAL A N 1
ATOM 1049 C CA . VAL A 1 132 ? -18.316 -2.747 34.648 1.00 97.56 132 VAL A CA 1
ATOM 1050 C C . VAL A 1 132 ? -18.187 -3.602 35.908 1.00 97.56 132 VAL A C 1
ATOM 1052 O O . VAL A 1 132 ? -19.168 -3.768 36.626 1.00 97.56 132 VAL A O 1
ATOM 1055 N N . ARG A 1 133 ? -16.973 -4.056 36.250 1.00 97.69 133 ARG A N 1
ATOM 1056 C CA . ARG A 1 133 ? -16.735 -4.835 37.479 1.00 97.69 133 ARG A CA 1
ATOM 1057 C C . ARG A 1 133 ? -17.089 -4.058 38.749 1.00 97.69 133 ARG A C 1
ATOM 1059 O O . ARG A 1 133 ? -17.610 -4.644 39.692 1.00 97.69 133 ARG A O 1
ATOM 1066 N N . LEU A 1 134 ? -16.802 -2.754 38.795 1.00 97.31 134 LEU A N 1
ATOM 1067 C CA . LEU A 1 134 ? -17.172 -1.904 39.933 1.00 97.31 134 LEU A CA 1
ATOM 1068 C C . LEU A 1 134 ? -18.694 -1.769 40.069 1.00 97.31 134 LEU A C 1
ATOM 1070 O O . LEU A 1 134 ? -19.220 -1.838 41.176 1.00 97.31 134 LEU A O 1
ATOM 1074 N N . PHE A 1 135 ? -19.415 -1.615 38.959 1.00 97.62 135 PHE A N 1
ATOM 1075 C CA . PHE A 1 135 ? -20.875 -1.551 39.000 1.00 97.62 135 PHE A CA 1
ATOM 1076 C C . PHE A 1 135 ? -21.506 -2.894 39.368 1.00 97.62 135 PHE A C 1
ATOM 1078 O O . PHE A 1 135 ? -22.464 -2.919 40.136 1.00 97.62 135 PHE A O 1
ATOM 1085 N N . GLU A 1 136 ? -20.958 -4.011 38.892 1.00 97.81 136 GLU A N 1
ATOM 1086 C CA . GLU A 1 136 ? -21.409 -5.352 39.280 1.00 97.81 136 GLU A CA 1
ATOM 1087 C C . GLU A 1 136 ? -21.271 -5.587 40.792 1.00 97.81 136 GLU A C 1
ATOM 1089 O O . GLU A 1 136 ? -22.2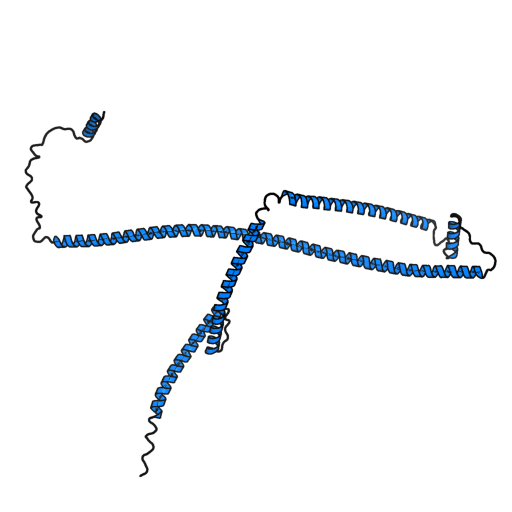05 -6.081 41.434 1.00 97.81 136 GLU A O 1
ATOM 1094 N N . THR A 1 137 ? -20.142 -5.193 41.395 1.00 96.94 137 THR A N 1
ATOM 1095 C CA . THR A 1 137 ? -19.961 -5.318 42.850 1.00 96.94 137 THR A CA 1
ATOM 1096 C C . THR A 1 137 ? -20.903 -4.393 43.615 1.00 96.94 137 THR A C 1
ATOM 1098 O O . THR A 1 137 ? -21.524 -4.821 44.590 1.00 96.94 137 THR A O 1
ATOM 1101 N N . GLU A 1 138 ? -21.081 -3.151 43.163 1.00 96.94 138 GLU A N 1
ATOM 1102 C CA . GLU A 1 138 ? -22.001 -2.200 43.789 1.00 96.94 138 GLU A CA 1
ATOM 1103 C C . GLU A 1 138 ? -23.460 -2.682 43.728 1.00 96.94 138 GLU A C 1
ATOM 1105 O O . GLU A 1 138 ? -24.183 -2.613 44.727 1.00 96.94 138 GLU A O 1
ATOM 1110 N N . LEU A 1 139 ? -23.894 -3.224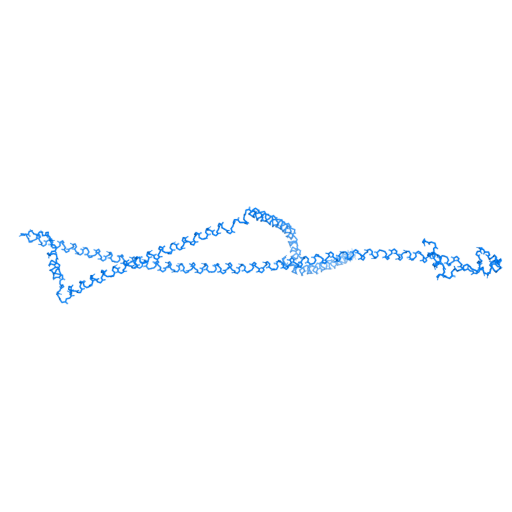 42.587 1.00 96.75 139 LEU A N 1
ATOM 1111 C CA . LEU A 1 139 ? -25.216 -3.832 42.432 1.00 96.75 139 LEU A CA 1
ATOM 1112 C C . LEU A 1 139 ? -25.398 -5.012 43.390 1.00 96.75 139 LEU A C 1
ATOM 1114 O O . LEU A 1 139 ? -26.390 -5.049 44.117 1.00 96.75 139 LEU A O 1
ATOM 1118 N N . SER A 1 140 ? -24.413 -5.907 43.486 1.00 97.00 140 SER A N 1
ATOM 1119 C CA . SER A 1 140 ? -24.435 -7.025 44.439 1.00 97.00 140 SER A CA 1
ATOM 1120 C C . SER A 1 140 ? -24.574 -6.551 45.895 1.00 97.00 140 SER A C 1
ATOM 1122 O O . SER A 1 140 ? -25.378 -7.087 46.670 1.00 97.00 140 SER A O 1
ATOM 1124 N N . HIS A 1 141 ? -23.860 -5.486 46.278 1.00 96.12 141 HIS A N 1
ATOM 1125 C CA . HIS A 1 141 ? -24.001 -4.873 47.600 1.00 96.12 141 HIS A CA 1
ATOM 1126 C C . HIS A 1 141 ? -25.398 -4.281 47.826 1.00 96.12 141 HIS A C 1
ATOM 1128 O O . HIS A 1 141 ? -25.988 -4.508 48.887 1.00 96.12 141 HIS A O 1
ATOM 1134 N N . ARG A 1 142 ? -25.961 -3.576 46.837 1.00 95.56 142 ARG A N 1
ATOM 1135 C CA . ARG A 1 142 ? -27.326 -3.026 46.908 1.00 95.56 142 ARG A CA 1
ATOM 1136 C C . ARG A 1 142 ? -28.379 -4.122 47.029 1.00 95.56 142 ARG A C 1
ATOM 1138 O O . ARG A 1 142 ? -29.281 -4.007 47.854 1.00 95.56 142 ARG A O 1
ATOM 1145 N N . GLU A 1 143 ? -28.256 -5.205 46.273 1.00 96.69 143 GLU A N 1
ATOM 1146 C CA . GLU A 1 143 ? -29.158 -6.353 46.376 1.00 96.69 143 GLU A CA 1
ATOM 1147 C C . GLU A 1 143 ? -29.090 -7.016 47.752 1.00 96.69 143 GLU A C 1
ATOM 1149 O O . GLU A 1 143 ? -30.120 -7.383 48.325 1.00 96.69 143 GLU A O 1
ATOM 1154 N N . ARG A 1 144 ? -27.883 -7.169 48.310 1.00 96.25 144 ARG A N 1
ATOM 1155 C CA . ARG A 1 144 ? -27.703 -7.692 49.669 1.00 96.25 144 ARG A CA 1
ATOM 1156 C C . ARG A 1 144 ? -28.339 -6.764 50.701 1.00 96.25 144 ARG A C 1
ATOM 1158 O O . ARG A 1 144 ? -29.033 -7.243 51.594 1.00 96.25 144 ARG A O 1
ATOM 1165 N N . TRP A 1 145 ? -28.157 -5.455 50.552 1.00 96.25 145 TRP A N 1
ATOM 1166 C CA . TRP A 1 145 ? -28.795 -4.456 51.405 1.00 96.25 145 TRP A CA 1
ATOM 1167 C C . TRP A 1 145 ? -30.323 -4.523 51.333 1.00 96.25 145 TRP A C 1
ATOM 1169 O O . TRP A 1 145 ? -30.980 -4.539 52.371 1.00 96.25 145 TRP A O 1
ATOM 1179 N N . LEU A 1 146 ? -30.903 -4.628 50.134 1.00 96.50 146 LEU A N 1
ATOM 1180 C CA . LEU A 1 146 ? -32.351 -4.772 49.957 1.00 96.50 146 LEU A CA 1
ATOM 1181 C C . LEU A 1 146 ? -32.884 -6.039 50.635 1.00 96.50 146 LEU A C 1
ATOM 1183 O O . LEU A 1 146 ? -33.924 -5.985 51.293 1.00 96.50 146 LEU A O 1
ATOM 1187 N N . ARG A 1 147 ? -32.152 -7.157 50.542 1.00 96.44 147 ARG A N 1
ATOM 1188 C CA . ARG A 1 147 ? -32.488 -8.402 51.248 1.00 96.44 147 ARG A CA 1
ATOM 1189 C C . ARG A 1 147 ? -32.479 -8.220 52.767 1.00 96.44 147 ARG A C 1
ATOM 1191 O O . ARG A 1 147 ? -33.430 -8.635 53.425 1.00 96.44 147 ARG A O 1
ATOM 1198 N N . GLU A 1 148 ? -31.452 -7.588 53.332 1.00 95.00 148 GLU A N 1
ATOM 1199 C CA . GLU A 1 148 ? -31.393 -7.322 54.778 1.00 95.00 148 GLU A CA 1
ATOM 1200 C C . GLU A 1 148 ? -32.467 -6.326 55.233 1.00 95.00 148 GLU A C 1
ATOM 1202 O O . GLU A 1 148 ? -33.131 -6.552 56.245 1.00 95.00 148 GLU A O 1
ATOM 1207 N N . LYS A 1 149 ? -32.730 -5.278 54.445 1.00 94.25 149 LYS A N 1
ATOM 1208 C CA . LYS A 1 149 ? -33.822 -4.330 54.695 1.00 94.25 149 LYS A CA 1
ATOM 1209 C C . LYS A 1 149 ? -35.176 -5.041 54.741 1.00 94.25 149 LYS A C 1
ATOM 1211 O O . LYS A 1 149 ? -35.947 -4.804 55.667 1.00 94.25 149 LYS A O 1
ATOM 1216 N N . ALA A 1 150 ? -35.450 -5.941 53.795 1.00 95.88 150 ALA A N 1
ATOM 1217 C CA . ALA A 1 150 ? -36.684 -6.725 53.775 1.00 95.88 150 ALA A CA 1
ATOM 1218 C C . ALA A 1 150 ? -36.809 -7.639 55.007 1.00 95.88 150 ALA A C 1
ATOM 1220 O O . ALA A 1 150 ? -37.872 -7.696 55.626 1.00 95.88 150 ALA A O 1
ATOM 1221 N N . LYS A 1 151 ? -35.719 -8.306 55.421 1.00 95.44 151 LYS A N 1
ATOM 1222 C CA . LYS A 1 151 ? -35.696 -9.109 56.659 1.00 95.44 151 LYS A CA 1
ATOM 1223 C C . LYS A 1 151 ? -35.995 -8.258 57.892 1.00 95.44 151 LYS A C 1
ATOM 1225 O O . LYS A 1 151 ? -36.804 -8.665 58.727 1.00 95.44 151 LYS A O 1
ATOM 1230 N N . PHE A 1 152 ? -35.371 -7.085 57.999 1.00 93.62 152 PHE A N 1
ATOM 1231 C CA . PHE A 1 152 ? -35.600 -6.156 59.104 1.00 93.62 152 PHE A CA 1
ATOM 1232 C C . PHE A 1 152 ? -37.050 -5.668 59.136 1.00 93.62 152 PHE A C 1
ATOM 1234 O O . PHE A 1 152 ? -37.682 -5.671 60.189 1.00 93.62 152 PHE A O 1
ATOM 1241 N N . GLN A 1 153 ? -37.607 -5.316 57.979 1.00 94.00 153 GLN A N 1
ATOM 1242 C CA . GLN A 1 153 ? -38.987 -4.863 57.861 1.00 94.00 153 GLN A CA 1
ATOM 1243 C C . GLN A 1 153 ? -39.978 -5.966 58.267 1.00 94.00 153 GLN A C 1
ATOM 1245 O O . GLN A 1 153 ? -40.850 -5.724 59.099 1.00 94.00 153 GLN A O 1
ATOM 1250 N N . ALA A 1 154 ? -39.759 -7.209 57.824 1.00 93.81 154 ALA A N 1
ATOM 1251 C CA . ALA A 1 154 ? -40.557 -8.364 58.243 1.00 93.81 154 ALA A CA 1
ATOM 1252 C C . ALA A 1 154 ? -40.422 -8.686 59.747 1.00 93.81 154 ALA A C 1
ATOM 1254 O O . ALA A 1 154 ? -41.367 -9.175 60.375 1.00 93.81 154 ALA A O 1
ATOM 1255 N N . PHE A 1 155 ? -39.248 -8.454 60.344 1.00 93.69 155 PHE A N 1
ATOM 1256 C CA . PHE A 1 155 ? -39.058 -8.555 61.793 1.00 93.69 155 PHE A CA 1
ATOM 1257 C C . PHE A 1 155 ? -39.835 -7.458 62.530 1.00 93.69 155 PHE A C 1
ATOM 1259 O O . PHE A 1 155 ? -40.538 -7.755 63.498 1.00 93.69 155 PHE A O 1
ATOM 1266 N N . TYR A 1 156 ? -39.751 -6.213 62.058 1.00 91.50 156 TYR A N 1
ATOM 1267 C CA . TYR A 1 156 ? -40.451 -5.072 62.640 1.00 91.50 156 TYR A CA 1
ATOM 1268 C C . TYR A 1 156 ? -41.972 -5.250 62.579 1.00 91.50 156 TYR A C 1
ATOM 1270 O O . TYR A 1 156 ? -42.649 -5.097 63.592 1.00 91.50 156 TYR A O 1
ATOM 1278 N N . GLU A 1 157 ? -42.513 -5.673 61.437 1.00 91.25 157 GLU A N 1
ATOM 1279 C CA . GLU A 1 157 ? -43.937 -5.993 61.276 1.00 91.25 157 GLU A CA 1
ATOM 1280 C C . GLU A 1 157 ? -44.391 -7.083 62.253 1.00 91.25 157 GLU A C 1
ATOM 1282 O O . GLU A 1 157 ? -45.422 -6.935 62.914 1.00 91.25 157 GLU A O 1
ATOM 1287 N N . ARG A 1 158 ? -43.585 -8.140 62.434 1.00 91.19 158 ARG A N 1
ATOM 1288 C CA . ARG A 1 158 ? -43.834 -9.175 63.452 1.00 91.19 158 ARG A CA 1
ATOM 1289 C C . ARG A 1 158 ? -43.831 -8.618 64.873 1.00 91.19 158 ARG A C 1
ATOM 1291 O O . ARG A 1 158 ? -44.619 -9.077 65.699 1.00 91.19 158 ARG A O 1
ATOM 1298 N N . GLN A 1 159 ? -42.957 -7.663 65.191 1.00 86.31 159 GLN A N 1
ATOM 1299 C CA . GLN A 1 159 ? -42.984 -6.986 66.489 1.00 86.31 159 GLN A CA 1
ATOM 1300 C C . GLN A 1 159 ? -44.266 -6.167 66.631 1.00 86.31 159 GLN A C 1
ATOM 1302 O O . GLN A 1 159 ? -45.039 -6.424 67.544 1.00 86.31 159 GLN A O 1
ATOM 1307 N N . VAL A 1 160 ? -44.578 -5.273 65.695 1.00 85.19 160 VAL A N 1
ATOM 1308 C CA . VAL A 1 160 ? -45.807 -4.463 65.741 1.00 85.19 160 VAL A CA 1
ATOM 1309 C C . VAL A 1 160 ? -47.059 -5.337 65.891 1.00 85.19 160 VAL A C 1
ATOM 1311 O O . VAL A 1 160 ? -47.914 -5.040 66.723 1.00 85.19 160 VAL A O 1
ATOM 1314 N N . ALA A 1 161 ? -47.157 -6.447 65.153 1.00 83.81 161 ALA A N 1
ATOM 1315 C CA . ALA A 1 161 ? -48.262 -7.399 65.270 1.00 83.81 161 ALA A CA 1
ATOM 1316 C C . ALA A 1 161 ? -48.336 -8.050 66.663 1.00 83.81 161 ALA A C 1
ATOM 1318 O O . ALA A 1 161 ? -49.414 -8.143 67.252 1.00 83.81 161 ALA A O 1
ATOM 1319 N N . ARG A 1 162 ? -47.191 -8.446 67.231 1.00 84.88 162 ARG A N 1
ATOM 1320 C CA . ARG A 1 162 ? -47.102 -9.007 68.587 1.00 84.88 162 ARG A CA 1
ATOM 1321 C C . ARG A 1 162 ? -47.580 -8.014 69.642 1.00 84.88 162 ARG A C 1
ATOM 1323 O O . ARG A 1 162 ? -48.387 -8.394 70.487 1.00 84.88 162 ARG A O 1
ATOM 1330 N N . TRP A 1 163 ? -47.131 -6.760 69.556 1.00 75.38 163 TRP A N 1
ATOM 1331 C CA . TRP A 1 163 ? -47.517 -5.675 70.463 1.00 75.38 163 TRP A CA 1
ATOM 1332 C C . TRP A 1 163 ? -49.007 -5.347 70.344 1.00 75.38 163 TRP A C 1
ATOM 1334 O O . TRP A 1 163 ? -49.679 -5.224 71.363 1.00 75.38 163 TRP A O 1
ATOM 1344 N N . LYS A 1 164 ? -49.554 -5.305 69.120 1.00 77.69 164 LYS A N 1
ATOM 1345 C CA . LYS A 1 164 ? -51.003 -5.179 68.889 1.00 77.69 164 LYS A CA 1
ATOM 1346 C C . LYS A 1 164 ? -51.786 -6.344 69.504 1.00 77.69 164 LYS A C 1
ATOM 1348 O O . LYS A 1 164 ? -52.807 -6.108 70.140 1.00 77.69 164 LYS A O 1
ATOM 1353 N N . SER A 1 165 ? -51.300 -7.584 69.381 1.00 73.56 165 SER A N 1
ATOM 1354 C CA . SER A 1 165 ? -51.961 -8.744 70.001 1.00 73.56 165 SER A CA 1
ATOM 1355 C C . SER A 1 165 ? -51.919 -8.685 71.534 1.00 73.56 165 SER A C 1
ATOM 1357 O O . SER A 1 165 ? -52.907 -9.013 72.188 1.00 73.56 165 SER A O 1
ATOM 1359 N N . LEU A 1 166 ? -50.809 -8.211 72.116 1.00 70.25 166 LEU A N 1
ATOM 1360 C CA . LEU A 1 166 ? -50.673 -8.028 73.561 1.00 70.25 166 LEU A CA 1
ATOM 1361 C C . LEU A 1 166 ? -51.637 -6.946 74.063 1.00 70.25 166 LEU A C 1
ATOM 1363 O O . LEU A 1 166 ? -52.363 -7.187 75.020 1.00 70.25 166 LEU A O 1
ATOM 1367 N N . ALA A 1 167 ? -51.714 -5.819 73.347 1.00 63.94 167 ALA A N 1
ATOM 1368 C CA . ALA A 1 167 ? -52.649 -4.730 73.624 1.00 63.94 167 ALA A CA 1
ATOM 1369 C C . ALA A 1 167 ? -54.121 -5.171 73.522 1.00 63.94 167 ALA A C 1
ATOM 1371 O O . ALA A 1 167 ? -54.953 -4.702 74.289 1.00 63.94 167 ALA A O 1
ATOM 1372 N N . SER A 1 168 ? -54.448 -6.102 72.616 1.00 61.34 168 SER A N 1
ATOM 1373 C CA . SER A 1 168 ? -55.801 -6.673 72.510 1.00 61.34 168 SER A CA 1
ATOM 1374 C C . SER A 1 168 ? -56.140 -7.692 73.608 1.00 61.34 168 SER A C 1
ATOM 1376 O O . SER A 1 168 ? -57.310 -7.855 73.936 1.00 61.34 168 SER A O 1
ATOM 1378 N N . LYS A 1 169 ? -55.134 -8.361 74.198 1.00 57.25 169 LYS A N 1
ATOM 1379 C CA . LYS A 1 169 ? -55.307 -9.270 75.349 1.00 57.25 169 LYS A CA 1
ATOM 1380 C C . LYS A 1 169 ? -55.430 -8.509 76.671 1.00 57.25 169 LYS A C 1
ATOM 1382 O O . LYS A 1 169 ? -56.094 -8.982 77.585 1.00 57.25 169 LYS A O 1
ATOM 1387 N N . THR A 1 170 ? -54.840 -7.321 76.764 1.00 51.69 170 THR A N 1
ATOM 1388 C CA . THR A 1 170 ? -55.113 -6.339 77.819 1.00 51.69 170 THR A CA 1
ATOM 1389 C C . THR A 1 170 ? -56.331 -5.505 77.430 1.00 51.69 170 THR A C 1
ATOM 1391 O O . THR A 1 170 ? -56.217 -4.344 77.039 1.00 51.69 170 THR A O 1
ATOM 1394 N N . SER A 1 171 ? -57.521 -6.101 77.475 1.00 41.47 171 SER A N 1
ATOM 1395 C CA . SER A 1 171 ? -58.762 -5.352 77.303 1.00 41.47 171 SER A CA 1
ATOM 1396 C C . SER A 1 171 ? -58.884 -4.304 78.410 1.00 41.47 171 SER A C 1
ATOM 1398 O O . SER A 1 171 ? -59.127 -4.651 79.566 1.00 41.47 171 SER A O 1
ATOM 1400 N N . GLY A 1 172 ? -58.732 -3.031 78.042 1.00 40.31 172 GLY A N 1
ATOM 1401 C CA . GLY A 1 172 ? -59.158 -1.923 78.890 1.00 40.31 172 GLY A CA 1
ATOM 1402 C C . GLY A 1 172 ? -58.262 -0.692 78.955 1.00 40.31 172 GLY A C 1
ATOM 1403 O O . GLY A 1 172 ? -58.225 -0.098 80.018 1.00 40.31 172 GLY A O 1
ATOM 1404 N N . GLN A 1 173 ? -57.564 -0.277 77.890 1.00 42.47 173 GLN A N 1
ATOM 1405 C CA . GLN A 1 173 ? -57.339 1.157 77.611 1.00 42.47 173 GLN A CA 1
ATOM 1406 C C . GLN A 1 173 ? -56.643 1.357 76.262 1.00 42.47 173 GLN A C 1
ATOM 1408 O O . GLN A 1 173 ? -55.464 1.069 76.076 1.00 42.47 173 GLN A O 1
ATOM 1413 N N . SER A 1 174 ? -57.413 1.873 75.306 1.00 42.19 174 SER A N 1
ATOM 1414 C CA . SER A 1 174 ? -56.924 2.383 74.032 1.00 42.19 174 SER A CA 1
ATOM 1415 C C . SER A 1 174 ? -56.406 3.804 74.235 1.00 42.19 174 SER A C 1
ATOM 1417 O O . SER A 1 174 ? -57.196 4.719 74.450 1.00 42.19 174 SER A O 1
ATOM 1419 N N . LEU A 1 175 ? -55.097 4.000 74.113 1.00 43.34 175 LEU A N 1
ATOM 1420 C CA . LEU A 1 175 ? -54.496 5.316 73.924 1.00 43.34 175 LEU A CA 1
ATOM 1421 C C . LEU A 1 175 ? -53.567 5.231 72.717 1.00 43.34 175 LEU A C 1
ATOM 1423 O O . LEU A 1 175 ? -52.459 4.709 72.796 1.00 43.34 175 LEU A O 1
ATOM 1427 N N . ILE A 1 176 ? -54.050 5.735 71.585 1.00 48.72 176 ILE A N 1
ATOM 1428 C CA . ILE A 1 176 ? -53.206 6.147 70.466 1.00 48.72 176 ILE A CA 1
ATOM 1429 C C . ILE A 1 176 ? -52.841 7.610 70.754 1.00 48.72 176 ILE A C 1
ATOM 1431 O O . ILE A 1 176 ? -53.743 8.446 70.701 1.00 48.72 176 ILE A O 1
ATOM 1435 N N . PRO A 1 177 ? -51.581 7.973 71.067 1.00 46.06 177 PRO A N 1
ATOM 1436 C CA . PRO A 1 177 ? -51.214 9.370 71.222 1.00 46.06 177 PRO A CA 1
ATOM 1437 C C . PRO A 1 177 ? -50.603 9.888 69.920 1.00 46.06 177 PRO A C 1
ATOM 1439 O O . PRO A 1 177 ? -49.531 9.462 69.486 1.00 46.06 177 PRO A O 1
ATOM 1442 N N . THR A 1 178 ? -51.281 10.863 69.326 1.00 46.53 178 THR A N 1
ATOM 1443 C CA . THR A 1 178 ? -50.723 11.814 68.364 1.00 46.53 178 THR A CA 1
ATOM 1444 C C . THR A 1 178 ? -49.548 12.533 69.040 1.00 46.53 178 THR A C 1
ATOM 1446 O O . THR A 1 178 ? -49.741 13.429 69.858 1.00 46.53 178 THR A O 1
ATOM 1449 N N . MET A 1 179 ? -48.316 12.082 68.786 1.00 42.28 179 MET A N 1
ATOM 1450 C CA . MET A 1 179 ? -47.131 12.563 69.502 1.00 42.28 179 MET A CA 1
ATOM 1451 C C . MET A 1 179 ? -46.555 13.835 68.877 1.00 42.28 179 MET A C 1
ATOM 1453 O O . MET A 1 179 ? -45.941 13.812 67.810 1.00 42.28 179 MET A O 1
ATOM 1457 N N . THR A 1 180 ? -46.710 14.942 69.596 1.00 46.56 180 THR A N 1
ATOM 1458 C CA . THR A 1 180 ? -45.955 16.186 69.428 1.00 46.56 180 THR A CA 1
ATOM 1459 C C . THR A 1 180 ? -44.450 15.941 69.616 1.00 46.56 180 THR A C 1
ATOM 1461 O O . THR A 1 180 ? -44.024 15.139 70.446 1.00 46.56 180 THR A O 1
ATOM 1464 N N . LEU A 1 181 ? -43.629 16.654 68.835 1.00 46.94 181 LEU A N 1
ATOM 1465 C CA . LEU A 1 181 ? -42.172 16.479 68.671 1.00 46.94 181 LEU A CA 1
ATOM 1466 C C . LEU A 1 181 ? -41.344 16.357 69.970 1.00 46.94 181 LEU A C 1
ATOM 1468 O O . LEU A 1 181 ? -40.291 15.727 69.943 1.00 46.94 181 LEU A O 1
ATOM 1472 N N . LYS A 1 182 ? -41.817 16.877 71.110 1.00 44.69 182 LYS A N 1
ATOM 1473 C CA . LYS A 1 182 ? -41.146 16.729 72.416 1.00 44.69 182 LYS A CA 1
ATOM 1474 C C . LYS A 1 182 ? -41.331 15.352 73.066 1.00 44.69 182 LYS A C 1
ATOM 1476 O O . LYS A 1 182 ? -40.411 14.884 73.727 1.00 44.69 182 LYS A O 1
ATOM 1481 N N . LEU A 1 183 ? -42.452 14.659 72.836 1.00 45.53 183 LEU A N 1
ATOM 1482 C CA . LEU A 1 183 ? -42.622 13.273 73.301 1.00 45.53 183 LEU A CA 1
ATOM 1483 C C . LEU A 1 183 ? -41.910 12.251 72.403 1.00 45.53 183 LEU A C 1
ATOM 1485 O O . LEU A 1 183 ? -41.633 11.141 72.847 1.00 45.53 183 LEU A O 1
ATOM 1489 N N . ARG A 1 184 ? -41.543 12.625 71.170 1.00 48.06 184 ARG A N 1
ATOM 1490 C CA . ARG A 1 184 ? -40.761 11.763 70.270 1.00 48.06 184 ARG A CA 1
ATOM 1491 C C . ARG A 1 184 ? -39.362 11.467 70.815 1.00 48.06 184 ARG A C 1
ATOM 1493 O O . ARG A 1 184 ? -38.896 10.347 70.669 1.00 48.06 184 ARG A O 1
ATOM 1500 N N . MET A 1 185 ? -38.717 12.430 71.478 1.00 46.94 185 MET A N 1
ATOM 1501 C CA . MET A 1 185 ? -37.393 12.218 72.078 1.00 46.94 185 MET A CA 1
ATOM 1502 C C . MET A 1 185 ? -37.451 11.300 73.306 1.00 46.94 185 MET A C 1
ATOM 1504 O O . MET A 1 185 ? -36.686 10.343 73.364 1.00 46.94 185 MET A O 1
ATOM 1508 N N . PHE A 1 186 ? -38.417 11.503 74.210 1.00 49.22 186 PHE A N 1
ATOM 1509 C CA . PHE A 1 186 ? -38.639 10.605 75.353 1.00 49.22 186 PHE A CA 1
ATOM 1510 C C . PHE A 1 186 ? -39.056 9.192 74.914 1.00 49.22 186 PHE A C 1
ATOM 1512 O O . PHE A 1 186 ? -38.553 8.204 75.442 1.00 49.22 186 PHE A O 1
ATOM 1519 N N . SER A 1 187 ? -39.896 9.079 73.879 1.00 53.09 187 SER A N 1
ATOM 1520 C CA . SER A 1 187 ? -40.273 7.792 73.286 1.00 53.09 187 SER A CA 1
ATOM 1521 C C . SER A 1 187 ? -39.098 7.082 72.613 1.00 53.09 187 SER A C 1
ATOM 1523 O O . SER A 1 187 ? -39.079 5.853 72.619 1.00 53.09 187 SER A O 1
ATOM 1525 N N . CYS A 1 188 ? -38.149 7.806 72.014 1.00 53.94 188 CYS A N 1
ATOM 1526 C CA . CYS A 1 188 ? -36.930 7.206 71.476 1.00 53.94 188 CYS A CA 1
ATOM 1527 C C . CYS A 1 188 ? -36.050 6.683 72.612 1.00 53.94 188 CYS A C 1
ATOM 1529 O O . CYS A 1 188 ? -35.597 5.548 72.547 1.00 53.94 188 CYS A O 1
ATOM 1531 N N . GLU A 1 189 ? -35.876 7.456 73.681 1.00 52.22 189 GLU A N 1
ATOM 1532 C CA . GLU A 1 189 ? -35.084 7.075 74.855 1.00 52.22 189 GLU A CA 1
ATOM 1533 C C . GLU A 1 189 ? -35.662 5.845 75.588 1.00 52.22 189 GLU A C 1
ATOM 1535 O O . GLU A 1 189 ? -34.931 4.937 75.990 1.00 52.22 189 GLU A O 1
ATOM 1540 N N . GLU A 1 190 ? -36.990 5.752 75.701 1.00 53.03 190 GLU A N 1
ATOM 1541 C CA . GLU A 1 190 ? -37.682 4.562 76.213 1.00 53.03 190 GLU A CA 1
ATOM 1542 C C . GLU A 1 190 ? -37.695 3.392 75.220 1.00 53.03 190 GLU A C 1
ATOM 1544 O O . GLU A 1 190 ? -37.641 2.235 75.643 1.00 53.03 190 GLU A O 1
ATOM 1549 N N . ALA A 1 191 ? -37.718 3.650 73.909 1.00 55.59 191 ALA A N 1
ATOM 1550 C CA . ALA A 1 191 ? -37.568 2.613 72.887 1.00 55.59 191 ALA A CA 1
ATOM 1551 C C . ALA A 1 191 ? -36.148 2.019 72.877 1.00 55.59 191 ALA A C 1
ATOM 1553 O O . ALA A 1 191 ? -36.012 0.799 72.786 1.00 55.59 191 ALA A O 1
ATOM 1554 N N . PHE A 1 192 ? -35.104 2.837 73.058 1.00 54.66 192 PHE A N 1
ATOM 1555 C CA . PHE A 1 192 ? -33.719 2.384 73.229 1.00 54.66 192 PHE A CA 1
ATOM 1556 C C . PHE A 1 192 ? -33.554 1.557 74.515 1.00 54.66 192 PHE A C 1
ATOM 1558 O O . PHE A 1 192 ? -32.982 0.463 74.460 1.00 54.66 192 PHE A O 1
ATOM 1565 N N . ARG A 1 193 ? -34.175 1.983 75.630 1.00 58.22 193 ARG A N 1
ATOM 1566 C CA . ARG A 1 193 ? -34.256 1.187 76.872 1.00 58.22 193 ARG A CA 1
ATOM 1567 C C . ARG A 1 193 ? -34.953 -0.167 76.674 1.00 58.22 193 ARG A C 1
ATOM 1569 O O . ARG A 1 193 ? -34.474 -1.175 77.184 1.00 58.22 193 ARG A O 1
ATOM 1576 N N . ARG A 1 194 ? -36.049 -0.232 75.906 1.00 57.56 194 ARG A N 1
ATOM 1577 C CA . ARG A 1 194 ? -36.808 -1.479 75.640 1.00 57.56 194 ARG A CA 1
ATOM 1578 C C . ARG A 1 194 ? -36.134 -2.433 74.642 1.00 57.56 194 ARG A C 1
ATOM 1580 O O . ARG A 1 194 ? -36.444 -3.620 74.658 1.00 57.56 194 ARG A O 1
ATOM 1587 N N . ILE A 1 195 ? -35.217 -1.943 73.803 1.00 57.16 195 ILE A N 1
ATOM 1588 C CA . ILE A 1 195 ? -34.373 -2.752 72.894 1.00 57.16 195 ILE A CA 1
ATOM 1589 C C . ILE A 1 195 ? -33.132 -3.314 73.628 1.00 57.16 195 ILE A C 1
ATOM 1591 O O . ILE A 1 195 ? -32.384 -4.116 73.074 1.00 57.16 195 ILE A O 1
ATOM 1595 N N . GLY A 1 196 ? -32.942 -2.966 74.906 1.00 50.59 196 GLY A N 1
ATOM 1596 C CA . GLY A 1 196 ? -31.860 -3.483 75.749 1.00 50.59 196 GLY A CA 1
ATOM 1597 C C . GLY A 1 196 ? -30.556 -2.692 75.646 1.00 50.59 196 GLY A C 1
ATOM 1598 O O . GLY A 1 196 ? -29.544 -3.111 76.208 1.00 50.59 196 GLY A O 1
ATOM 1599 N N . LEU A 1 197 ? -30.561 -1.533 74.984 1.00 55.03 197 LEU A N 1
ATOM 1600 C CA . LEU A 1 197 ? -29.412 -0.632 74.940 1.00 55.03 197 LEU A CA 1
ATOM 1601 C C . LEU A 1 197 ? -29.433 0.218 76.213 1.00 55.03 197 LEU A C 1
ATOM 1603 O O . LEU A 1 197 ? -30.139 1.217 76.316 1.00 55.03 197 LEU A O 1
ATOM 1607 N N . HIS A 1 198 ? -28.725 -0.270 77.229 1.00 52.19 198 HIS A N 1
ATOM 1608 C CA . HIS A 1 198 ? -28.521 0.440 78.489 1.00 52.19 198 HIS A CA 1
ATOM 1609 C C . HIS A 1 198 ? -27.560 1.608 78.238 1.00 52.19 198 HIS A C 1
ATOM 1611 O O . HIS A 1 198 ? -26.715 1.514 77.344 1.00 52.19 198 HIS A O 1
ATOM 1617 N N . GLY A 1 199 ? -27.686 2.681 79.025 1.00 51.31 199 GLY A N 1
ATOM 1618 C CA . GLY A 1 199 ? -26.960 3.953 78.866 1.00 51.31 199 GLY A CA 1
ATOM 1619 C C . GLY A 1 199 ? -25.427 3.874 78.845 1.00 51.31 199 GLY A C 1
ATOM 1620 O O . GLY A 1 199 ? -24.794 4.882 78.571 1.00 51.31 199 GLY A O 1
ATOM 1621 N N . ASP A 1 200 ? -24.841 2.691 79.045 1.00 55.56 200 ASP A N 1
ATOM 1622 C CA . ASP A 1 200 ? -23.403 2.434 78.913 1.00 55.56 200 ASP A CA 1
ATOM 1623 C C . ASP A 1 200 ? -22.967 1.981 77.504 1.00 55.56 200 ASP A C 1
ATOM 1625 O O . ASP A 1 200 ? -21.773 1.839 77.255 1.00 55.56 200 ASP A O 1
ATOM 1629 N N . ARG A 1 201 ? -23.892 1.690 76.572 1.00 54.72 201 ARG A N 1
ATOM 1630 C CA . ARG A 1 201 ? -23.543 1.122 75.246 1.00 54.72 201 ARG A CA 1
ATOM 1631 C C . ARG A 1 201 ? -23.823 2.014 74.043 1.00 54.72 201 ARG A C 1
ATOM 1633 O O . ARG A 1 201 ? -23.362 1.685 72.955 1.00 54.72 201 ARG A O 1
ATOM 1640 N N . VAL A 1 202 ? -24.593 3.085 74.202 1.00 58.28 202 VAL A N 1
ATOM 1641 C CA . VAL A 1 202 ? -24.890 4.034 73.124 1.00 58.28 202 VAL A CA 1
ATOM 1642 C C . VAL A 1 202 ? -24.954 5.422 73.734 1.00 58.28 202 VAL A C 1
ATOM 1644 O O . VAL A 1 202 ? -25.933 5.756 74.401 1.00 58.28 202 VAL A O 1
ATOM 1647 N N . ASP A 1 203 ? -23.902 6.205 73.515 1.00 65.31 203 ASP A N 1
ATOM 1648 C CA . ASP A 1 203 ? -23.824 7.589 73.964 1.00 65.31 203 ASP A CA 1
ATOM 1649 C C . ASP A 1 203 ? -24.642 8.483 73.006 1.00 65.31 203 ASP A C 1
ATOM 1651 O O . ASP A 1 203 ? -24.349 8.551 71.806 1.00 65.31 203 ASP A O 1
ATOM 1655 N N . PRO A 1 204 ? -25.684 9.185 73.489 1.00 62.22 204 PRO A N 1
ATOM 1656 C CA . PRO A 1 204 ? -26.439 10.136 72.678 1.00 62.22 204 PRO A CA 1
ATOM 1657 C C . PRO A 1 204 ? -25.554 11.215 72.041 1.00 62.22 204 PRO A C 1
ATOM 1659 O O . PRO A 1 204 ? -25.843 11.654 70.925 1.00 62.22 204 PRO A O 1
ATOM 1662 N N . ASN A 1 205 ? -24.458 11.612 72.699 1.00 67.12 205 ASN A N 1
ATOM 1663 C CA . ASN A 1 205 ? -23.501 12.552 72.121 1.00 67.12 205 ASN A CA 1
ATOM 1664 C C . ASN A 1 205 ? -22.739 11.933 70.945 1.00 67.12 205 ASN A C 1
ATOM 1666 O O . ASN A 1 205 ? -22.512 12.622 69.952 1.00 67.12 205 ASN A O 1
ATOM 1670 N N . GLU A 1 206 ? -22.404 10.643 71.002 1.00 71.12 206 GLU A N 1
ATOM 1671 C CA . GLU A 1 206 ? -21.757 9.923 69.902 1.00 71.12 206 GLU A CA 1
ATOM 1672 C C . GLU A 1 206 ? -22.684 9.821 68.682 1.00 71.12 206 GLU A C 1
ATOM 1674 O O . GLU A 1 206 ? -22.251 10.069 67.557 1.00 71.12 206 GLU A O 1
ATOM 1679 N N . ILE A 1 207 ? -23.985 9.578 68.885 1.00 68.69 207 ILE A N 1
ATOM 1680 C CA . ILE A 1 207 ? -24.973 9.591 67.791 1.00 68.69 207 ILE A CA 1
ATOM 1681 C C . ILE A 1 207 ? -25.089 10.985 67.172 1.00 68.69 207 ILE A C 1
ATOM 1683 O O . ILE A 1 207 ? -25.083 11.113 65.948 1.00 68.69 207 ILE A O 1
ATOM 1687 N N . VAL A 1 208 ? -25.180 12.040 67.987 1.00 68.75 208 VAL A N 1
ATOM 1688 C CA . VAL A 1 208 ? -25.256 13.421 67.481 1.00 68.75 208 VAL A CA 1
ATOM 1689 C C . VAL A 1 208 ? -23.985 13.788 66.712 1.00 68.75 208 VAL A C 1
ATOM 1691 O O . VAL A 1 208 ? -24.072 14.409 65.651 1.00 68.75 208 VAL A O 1
ATOM 1694 N N . MET A 1 209 ? -22.816 13.365 67.193 1.00 72.69 209 MET A N 1
ATOM 1695 C CA . MET A 1 209 ? -21.541 13.533 66.494 1.00 72.69 209 MET A CA 1
ATOM 1696 C C . MET A 1 209 ? -21.509 12.763 65.171 1.00 72.69 209 MET A C 1
ATOM 1698 O O . MET A 1 209 ? -21.081 13.317 64.162 1.00 72.69 209 MET A O 1
ATOM 1702 N N . MET A 1 210 ? -22.026 11.534 65.135 1.00 75.31 210 MET A N 1
ATOM 1703 C CA . MET A 1 210 ? -22.100 10.730 63.914 1.00 75.31 210 MET A CA 1
ATOM 1704 C C . MET A 1 210 ? -23.072 11.333 62.891 1.00 75.31 210 MET A C 1
ATOM 1706 O O . MET A 1 210 ? -22.762 11.400 61.703 1.00 75.31 210 MET A O 1
ATOM 1710 N N . CYS A 1 211 ? -24.227 11.837 63.336 1.00 70.69 211 CYS A N 1
ATOM 1711 C CA . CYS A 1 211 ? -25.173 12.547 62.477 1.00 70.69 211 CYS A CA 1
ATOM 1712 C C . CYS A 1 211 ? -24.555 13.826 61.898 1.00 70.69 211 CYS A C 1
ATOM 1714 O O . CYS A 1 211 ? -24.684 14.063 60.699 1.00 70.69 211 CYS A O 1
ATOM 1716 N N . ARG A 1 212 ? -23.817 14.600 62.705 1.00 78.62 212 ARG A N 1
ATOM 1717 C CA . ARG A 1 212 ? -23.070 15.774 62.224 1.00 78.62 212 ARG A CA 1
ATOM 1718 C C . ARG A 1 212 ? -21.965 15.395 61.242 1.00 78.62 212 ARG A C 1
ATOM 1720 O O . ARG A 1 212 ? -21.808 16.072 60.235 1.00 78.62 212 ARG A O 1
ATOM 1727 N N . ALA A 1 213 ? -21.241 14.306 61.490 1.00 82.75 213 ALA A N 1
ATOM 1728 C CA . ALA A 1 213 ? -20.231 13.799 60.564 1.00 82.75 213 ALA A CA 1
ATOM 1729 C C . ALA A 1 213 ? -20.858 13.361 59.229 1.00 82.75 213 ALA A C 1
ATOM 1731 O O . ALA A 1 213 ? -20.308 13.633 58.167 1.00 82.75 213 ALA A O 1
ATOM 1732 N N . HIS A 1 214 ? -22.043 12.746 59.259 1.00 79.88 214 HIS A N 1
ATOM 1733 C CA . HIS A 1 214 ? -22.794 12.409 58.049 1.00 79.88 214 HIS A CA 1
ATOM 1734 C C . HIS A 1 214 ? -23.311 13.643 57.300 1.00 79.88 214 HIS A C 1
ATOM 1736 O O . HIS A 1 214 ? -23.296 13.645 56.069 1.00 79.88 214 HIS A O 1
ATOM 1742 N N . GLU A 1 215 ? -23.747 14.687 58.007 1.00 83.75 215 GLU A N 1
ATOM 1743 C CA . GLU A 1 215 ? -24.115 15.969 57.395 1.00 83.75 215 GLU A CA 1
ATOM 1744 C C . GLU A 1 215 ? -22.903 16.645 56.746 1.00 83.75 215 GLU A C 1
ATOM 1746 O O . GLU A 1 215 ? -22.981 17.021 55.581 1.00 83.75 215 GLU A O 1
ATOM 1751 N N . GLN A 1 216 ? -21.755 16.681 57.429 1.00 87.31 216 GLN A N 1
ATOM 1752 C CA . GLN A 1 216 ? -20.496 17.188 56.874 1.00 87.31 216 GLN A CA 1
ATOM 1753 C C . GLN A 1 216 ? -20.067 16.406 55.627 1.00 87.31 216 GLN A C 1
ATOM 1755 O O . GLN A 1 216 ? -19.757 17.003 54.600 1.00 87.31 216 GLN A O 1
ATOM 1760 N N . LEU A 1 217 ? -20.125 15.072 55.671 1.00 87.75 217 LEU A N 1
ATOM 1761 C CA . LEU A 1 217 ? -19.779 14.225 54.529 1.00 87.75 217 LEU A CA 1
ATOM 1762 C C . LEU A 1 217 ? -20.725 14.455 53.339 1.00 87.75 217 LEU A C 1
ATOM 1764 O O . LEU A 1 217 ? -20.298 14.441 52.184 1.00 87.75 217 LEU A O 1
ATOM 1768 N N . ARG A 1 218 ? -22.019 14.667 53.606 1.00 88.88 218 ARG A N 1
ATOM 1769 C CA . ARG A 1 218 ? -23.012 14.994 52.576 1.00 88.88 218 ARG A CA 1
ATOM 1770 C C . ARG A 1 218 ? -22.702 16.344 51.934 1.00 88.88 218 ARG A C 1
ATOM 1772 O O . ARG A 1 218 ? -22.754 16.443 50.709 1.00 88.88 218 ARG A O 1
ATOM 1779 N N . ASP A 1 219 ? -22.368 17.348 52.732 1.00 90.00 219 ASP A N 1
ATOM 1780 C CA . ASP A 1 219 ? -22.066 18.693 52.246 1.00 90.00 219 ASP A CA 1
ATOM 1781 C C . ASP A 1 219 ? -20.743 18.702 51.446 1.00 90.00 219 ASP A C 1
ATOM 1783 O O . ASP A 1 219 ? -20.672 19.289 50.364 1.00 90.00 219 ASP A O 1
ATOM 1787 N N . GLU A 1 220 ? -19.725 17.947 51.880 1.00 90.81 220 GLU A N 1
ATOM 1788 C CA . GLU A 1 220 ? -18.483 17.723 51.122 1.00 90.81 220 GLU A CA 1
ATOM 1789 C C . GLU A 1 220 ? -18.723 16.996 49.791 1.00 90.81 220 GLU A C 1
ATOM 1791 O O . GLU A 1 220 ? -18.136 17.350 48.762 1.00 90.81 220 GLU A O 1
ATOM 1796 N N . LEU A 1 221 ? -19.596 15.984 49.779 1.00 88.44 221 LEU A N 1
ATOM 1797 C CA . LEU A 1 221 ? -19.976 15.275 48.557 1.00 88.44 221 LEU A CA 1
ATOM 1798 C C . LEU A 1 221 ? -20.738 16.184 47.592 1.00 88.44 221 LEU A C 1
ATOM 1800 O O . LEU A 1 221 ? -20.457 16.154 46.393 1.00 88.44 221 LEU A O 1
ATOM 1804 N N . GLN A 1 222 ? -21.642 17.027 48.092 1.00 89.44 222 GLN A N 1
ATOM 1805 C CA . GLN A 1 222 ? -22.327 18.028 47.274 1.00 89.44 222 GLN A CA 1
ATOM 1806 C C . GLN A 1 222 ? -21.348 19.061 46.702 1.00 89.44 222 GLN A C 1
ATOM 1808 O O . GLN A 1 222 ? -21.430 19.381 45.515 1.00 89.44 222 GLN A O 1
ATOM 1813 N N . ALA A 1 223 ? -20.372 19.522 47.488 1.00 90.12 223 ALA A N 1
ATOM 1814 C CA . ALA A 1 223 ? -19.327 20.429 47.014 1.00 90.12 223 ALA A CA 1
ATOM 1815 C C . ALA A 1 223 ? -18.443 19.780 45.931 1.00 90.12 223 ALA A C 1
ATOM 1817 O O . ALA A 1 223 ? -18.157 20.397 44.900 1.00 90.12 223 ALA A O 1
ATOM 1818 N N . ARG A 1 224 ? -18.058 18.506 46.105 1.00 89.62 224 ARG A N 1
ATOM 1819 C CA . ARG A 1 224 ? -17.318 17.743 45.082 1.00 89.62 224 ARG A CA 1
ATOM 1820 C C . ARG A 1 224 ? -18.139 17.530 43.818 1.00 89.62 224 ARG A C 1
ATOM 1822 O O . ARG A 1 224 ? -17.601 17.678 42.723 1.00 89.62 224 ARG A O 1
ATOM 1829 N N . GLN A 1 225 ? -19.428 17.226 43.952 1.00 89.88 225 GLN A N 1
ATOM 1830 C CA . GLN A 1 225 ? -20.331 17.094 42.815 1.00 89.88 225 GLN A CA 1
ATOM 1831 C C . GLN A 1 225 ? -20.442 18.421 42.052 1.00 89.88 225 GLN A C 1
ATOM 1833 O O . GLN A 1 225 ? -20.305 18.426 40.830 1.00 89.88 225 GLN A O 1
ATOM 1838 N N . ALA A 1 226 ? -20.598 19.550 42.750 1.00 90.75 226 ALA A N 1
ATOM 1839 C CA . ALA A 1 226 ? -20.615 20.875 42.132 1.00 90.75 226 ALA A CA 1
ATOM 1840 C C . ALA A 1 226 ? -19.310 21.158 41.363 1.00 90.75 226 ALA A C 1
ATOM 1842 O O . ALA A 1 226 ? -19.356 21.483 40.175 1.00 90.75 226 ALA A O 1
ATOM 1843 N N . SER A 1 227 ? -18.148 20.912 41.977 1.00 92.69 227 SER A N 1
ATOM 1844 C CA . SER A 1 227 ? -16.839 21.081 41.328 1.00 92.69 227 SER A CA 1
ATOM 1845 C C . SER A 1 227 ? -16.667 20.192 40.086 1.00 92.69 227 SER A C 1
ATOM 1847 O O . SER A 1 227 ? -16.210 20.652 39.037 1.00 92.69 227 SER A O 1
ATOM 1849 N N . GLN A 1 228 ? -17.100 18.929 40.148 1.00 90.06 228 GLN A N 1
ATOM 1850 C CA . GLN A 1 228 ? -17.067 18.023 38.996 1.00 90.06 228 GLN A CA 1
ATOM 1851 C C . GLN A 1 228 ? -18.003 18.481 37.874 1.00 90.06 228 GLN A C 1
ATOM 1853 O O . GLN A 1 228 ? -17.627 18.423 36.701 1.00 90.06 228 GLN A O 1
ATOM 1858 N N . THR A 1 229 ? -19.204 18.967 38.205 1.00 90.88 229 THR A N 1
ATOM 1859 C CA . THR A 1 229 ? -20.117 19.522 37.197 1.00 90.88 229 THR A CA 1
ATOM 1860 C C . THR A 1 229 ? -19.525 20.762 36.535 1.00 90.88 229 THR A C 1
ATOM 1862 O O . THR A 1 229 ? -19.571 20.874 35.310 1.00 90.88 229 THR A O 1
ATOM 1865 N N . GLU A 1 230 ? -18.870 21.639 37.295 1.00 93.25 230 GLU A N 1
ATOM 1866 C CA . GLU A 1 230 ? -18.178 22.806 36.755 1.00 93.25 230 GLU A CA 1
ATOM 1867 C C . GLU A 1 230 ? -17.035 22.392 35.817 1.00 93.25 230 GLU A C 1
ATOM 1869 O O . GLU A 1 230 ? -16.972 22.859 34.674 1.00 93.25 230 GLU A O 1
ATOM 1874 N N . HIS A 1 231 ? -16.203 21.431 36.228 1.00 90.88 231 HIS A N 1
ATOM 1875 C CA . HIS A 1 231 ? -15.138 20.882 35.390 1.00 90.88 231 HIS A CA 1
ATOM 1876 C C . HIS A 1 231 ? -15.690 20.278 34.089 1.00 90.88 231 HIS A C 1
ATOM 1878 O O . HIS A 1 231 ? -15.183 20.565 33.003 1.00 90.88 231 HIS A O 1
ATOM 1884 N N . LEU A 1 232 ? -16.778 19.502 34.155 1.00 89.75 232 LEU A N 1
ATOM 1885 C CA . LEU A 1 232 ? -17.441 18.959 32.967 1.00 89.75 232 LEU A CA 1
ATOM 1886 C C . LEU A 1 232 ? -17.985 20.060 32.052 1.00 89.75 232 LEU A C 1
ATOM 1888 O O . LEU A 1 232 ? -17.835 19.959 30.833 1.00 89.75 232 LEU A O 1
ATOM 1892 N N . THR A 1 233 ? -18.583 21.127 32.594 1.00 92.50 233 THR A N 1
ATOM 1893 C CA . THR A 1 233 ? -19.041 22.258 31.766 1.00 92.50 233 THR A CA 1
ATOM 1894 C C . THR A 1 233 ? -17.875 22.993 31.104 1.00 92.50 233 THR A C 1
ATOM 1896 O O . THR A 1 233 ? -17.995 23.403 29.949 1.00 92.50 233 THR A O 1
ATOM 1899 N N . SER A 1 234 ? -16.739 23.130 31.794 1.00 93.94 234 SER A N 1
ATOM 1900 C CA . SER A 1 234 ? -15.513 23.731 31.259 1.00 93.94 234 SER A CA 1
ATOM 1901 C C . SER A 1 234 ? -14.924 22.888 30.125 1.00 93.94 234 SER A C 1
ATOM 1903 O O . SER A 1 234 ? -14.658 23.397 29.034 1.00 93.94 234 SER A O 1
ATOM 1905 N N . VAL A 1 235 ? -14.819 21.569 30.322 1.00 91.62 235 VAL A N 1
ATOM 1906 C CA . VAL A 1 235 ? -14.349 20.634 29.290 1.00 91.62 235 VAL A CA 1
ATOM 1907 C C . VAL A 1 235 ? -15.287 20.628 28.084 1.00 91.62 235 VAL A C 1
ATOM 1909 O O . VAL A 1 235 ? -14.808 20.716 26.955 1.00 91.62 235 VAL A O 1
ATOM 1912 N N . LYS A 1 236 ? -16.611 20.607 28.293 1.00 91.88 236 LYS A N 1
ATOM 1913 C CA . LYS A 1 236 ? -17.598 20.716 27.204 1.00 91.88 236 LYS A CA 1
ATOM 1914 C C . LYS A 1 236 ? -17.430 22.017 26.418 1.00 91.88 236 LYS A C 1
ATOM 1916 O O . LYS A 1 236 ? -17.378 21.969 25.192 1.00 91.88 236 LYS A O 1
ATOM 1921 N N . ARG A 1 237 ? -17.254 23.157 27.097 1.00 92.19 237 ARG A N 1
ATOM 1922 C CA . ARG A 1 237 ? -16.951 24.446 26.447 1.00 92.19 237 ARG A CA 1
ATOM 1923 C C . ARG A 1 237 ? -15.651 24.395 25.643 1.00 92.19 237 ARG A C 1
ATOM 1925 O O . ARG A 1 237 ? -15.610 24.906 24.528 1.00 92.19 237 ARG A O 1
ATOM 1932 N N . ARG A 1 238 ? -14.601 23.751 26.163 1.00 92.00 238 ARG A N 1
ATOM 1933 C CA . ARG A 1 238 ? -13.317 23.604 25.458 1.00 92.00 238 ARG A CA 1
ATOM 1934 C C . ARG A 1 238 ? -13.436 22.712 24.221 1.00 92.00 238 ARG A C 1
ATOM 1936 O O . ARG A 1 238 ? -12.877 23.052 23.183 1.00 92.00 238 ARG A O 1
ATOM 1943 N N . ILE A 1 239 ? -14.179 21.609 24.316 1.00 87.81 239 ILE A N 1
ATOM 1944 C CA . ILE A 1 239 ? -14.482 20.730 23.178 1.00 87.81 239 ILE A CA 1
ATOM 1945 C C . ILE A 1 239 ? -15.261 21.501 22.112 1.00 87.81 239 ILE A C 1
ATOM 1947 O O . ILE A 1 239 ? -14.913 21.416 20.939 1.00 87.81 239 ILE A O 1
ATOM 1951 N N . GLU A 1 240 ? -16.260 22.290 22.504 1.00 89.69 240 GLU A N 1
ATOM 1952 C CA . GLU A 1 240 ? -17.050 23.076 21.557 1.00 89.69 240 GLU A CA 1
ATOM 1953 C C . GLU A 1 240 ? -16.211 24.172 20.884 1.00 89.69 240 GLU A C 1
ATOM 1955 O O . GLU A 1 240 ? -16.230 24.315 19.665 1.00 89.69 240 GLU A O 1
ATOM 1960 N N . ALA A 1 241 ? -15.356 24.867 21.639 1.00 87.44 241 ALA A N 1
ATOM 1961 C CA . ALA A 1 241 ? -14.403 25.822 21.075 1.00 87.44 241 ALA A CA 1
ATOM 1962 C C . ALA A 1 241 ? -13.421 25.160 20.089 1.00 87.44 241 ALA A C 1
ATOM 1964 O O . ALA A 1 241 ? -13.092 25.743 19.054 1.00 87.44 241 ALA A O 1
ATOM 1965 N N . LEU A 1 242 ? -12.958 23.939 20.379 1.00 85.00 242 LEU A N 1
ATOM 1966 C CA . LEU A 1 242 ? -12.118 23.165 19.463 1.00 85.00 242 LEU A CA 1
ATOM 1967 C C . LEU A 1 242 ? -12.896 22.707 18.224 1.00 85.00 242 LEU A C 1
ATOM 1969 O O . LEU A 1 242 ? -12.353 22.796 17.128 1.00 85.00 242 LEU A O 1
ATOM 1973 N N . ARG A 1 243 ? -14.162 22.293 18.359 1.00 82.75 243 ARG A N 1
ATOM 1974 C CA . ARG A 1 243 ? -15.039 21.955 17.225 1.00 82.75 243 ARG A CA 1
ATOM 1975 C C . ARG A 1 243 ? -15.265 23.147 16.305 1.00 82.75 243 ARG A C 1
ATOM 1977 O O . ARG A 1 243 ? -15.097 23.001 15.097 1.00 82.75 243 ARG A O 1
ATOM 1984 N N . ILE A 1 244 ? -15.549 24.322 16.864 1.00 82.31 244 ILE A N 1
ATOM 1985 C CA . ILE A 1 244 ? -15.705 25.568 16.103 1.00 82.31 244 ILE A CA 1
ATOM 1986 C C . ILE A 1 244 ? -14.393 25.934 15.400 1.00 82.31 244 ILE A C 1
ATOM 1988 O O . ILE A 1 244 ? -14.416 26.300 14.229 1.00 82.31 244 ILE A O 1
ATOM 1992 N N . LYS A 1 245 ? -13.231 25.784 16.053 1.00 79.75 245 LYS A N 1
ATOM 1993 C CA . LYS A 1 245 ? -11.921 25.986 15.404 1.00 79.75 245 LYS A CA 1
ATOM 1994 C C . LYS A 1 245 ? -11.663 24.978 14.284 1.00 79.75 245 LYS A C 1
ATOM 1996 O O . LYS A 1 245 ? -11.130 25.356 13.247 1.00 79.75 245 LYS A O 1
ATOM 2001 N N . LEU A 1 246 ? -12.058 23.719 14.458 1.00 68.00 246 LEU A N 1
ATOM 2002 C CA . LEU A 1 246 ? -11.885 22.669 13.453 1.00 68.00 246 LEU A CA 1
ATOM 2003 C C . LEU A 1 246 ? -12.802 22.891 12.237 1.00 68.00 246 LEU A C 1
ATOM 2005 O O . LEU A 1 246 ? -12.366 22.746 11.097 1.00 68.00 246 LEU A O 1
ATOM 2009 N N . GLN A 1 247 ? -14.051 23.305 12.467 1.00 68.62 247 GLN A N 1
ATOM 2010 C CA . GLN A 1 247 ? -14.999 23.693 11.416 1.00 68.62 247 GLN A CA 1
ATOM 2011 C C . GLN A 1 247 ? -14.608 25.020 10.743 1.00 68.62 247 GLN A C 1
ATOM 2013 O O . GLN A 1 247 ? -14.699 25.141 9.525 1.00 68.62 247 GLN A O 1
ATOM 2018 N N . GLY A 1 248 ? -14.101 25.992 11.505 1.00 61.41 248 GLY A N 1
ATOM 2019 C CA . GLY A 1 248 ? -13.605 27.274 10.999 1.00 61.41 248 GLY A CA 1
ATOM 2020 C C . GLY A 1 248 ? -12.315 27.145 10.183 1.00 61.41 248 GLY A C 1
ATOM 2021 O O . GLY A 1 248 ? -12.183 27.796 9.146 1.00 61.41 248 GLY A O 1
ATOM 2022 N N . ASN A 1 249 ? -11.399 26.252 10.576 1.00 55.44 249 ASN A N 1
ATOM 2023 C CA . ASN A 1 249 ? -10.226 25.901 9.768 1.00 55.44 249 ASN A CA 1
ATOM 2024 C C . ASN A 1 249 ? -10.638 25.175 8.484 1.00 55.44 249 ASN A C 1
ATOM 2026 O O . ASN A 1 249 ? -10.156 25.535 7.417 1.00 55.44 249 ASN A O 1
ATOM 2030 N N . ARG A 1 250 ? -11.629 24.276 8.539 1.00 51.34 250 ARG A N 1
ATOM 2031 C CA . ARG A 1 250 ? -12.254 23.683 7.340 1.00 51.34 250 ARG A CA 1
ATOM 2032 C C . ARG A 1 250 ? -12.978 24.684 6.428 1.00 51.34 250 ARG A C 1
ATOM 2034 O O . ARG A 1 250 ? -13.381 24.293 5.341 1.00 51.34 250 ARG A O 1
ATOM 2041 N N . GLY A 1 251 ? -13.162 25.941 6.840 1.00 47.41 251 GLY A N 1
ATOM 2042 C CA . GLY A 1 251 ? -13.718 27.012 6.005 1.00 47.41 251 GLY A CA 1
ATOM 2043 C C . GLY A 1 251 ? -12.683 28.008 5.466 1.00 47.41 251 GLY A C 1
ATOM 2044 O O . GLY A 1 251 ? -12.982 28.726 4.512 1.00 47.41 251 GLY A O 1
ATOM 2045 N N . ARG A 1 252 ? -11.478 28.075 6.054 1.00 50.31 252 ARG A N 1
ATOM 2046 C CA . ARG A 1 252 ? -10.447 29.073 5.704 1.00 50.31 252 ARG A CA 1
ATOM 2047 C C . ARG A 1 252 ? -9.242 28.505 4.952 1.00 50.31 252 ARG A C 1
ATOM 2049 O O . ARG A 1 252 ? -8.671 29.245 4.159 1.00 50.31 252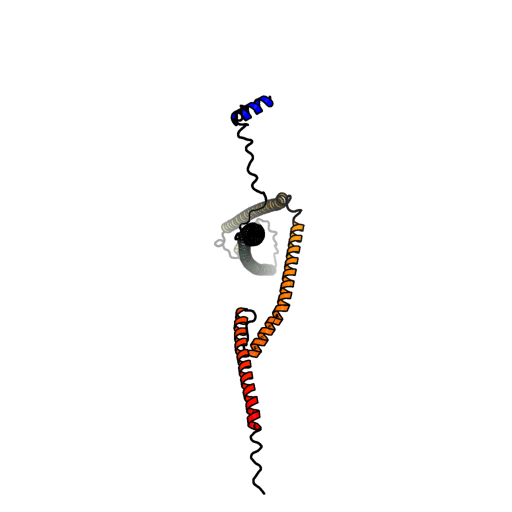 ARG A O 1
ATOM 2056 N N . THR A 1 253 ? -8.887 27.228 5.112 1.00 43.19 253 THR A N 1
ATOM 2057 C CA . THR A 1 253 ? -7.772 26.610 4.356 1.00 43.19 253 THR A CA 1
ATOM 2058 C C . THR A 1 253 ? -8.190 25.857 3.088 1.00 43.19 253 THR A C 1
ATOM 2060 O O . THR A 1 253 ? -7.337 25.497 2.290 1.00 43.19 253 THR A O 1
ATOM 2063 N N . THR A 1 254 ? -9.486 25.677 2.840 1.00 43.53 254 THR A N 1
ATOM 2064 C CA . THR A 1 254 ? -10.039 24.892 1.711 1.00 43.53 254 THR A CA 1
ATOM 2065 C C . THR A 1 254 ? -10.783 25.729 0.665 1.00 43.53 254 THR A C 1
ATOM 2067 O O . THR A 1 254 ? -11.221 25.195 -0.347 1.00 43.53 254 THR A O 1
ATOM 2070 N N . ARG A 1 255 ? -10.907 27.052 0.848 1.00 39.19 255 ARG A N 1
ATOM 2071 C CA . ARG A 1 255 ? -11.608 27.943 -0.104 1.00 39.19 255 ARG A CA 1
ATOM 2072 C C . ARG A 1 255 ? -10.750 28.502 -1.245 1.00 39.19 255 ARG A C 1
ATOM 2074 O O . ARG A 1 255 ? -11.238 29.346 -1.986 1.00 39.19 255 ARG A O 1
ATOM 2081 N N . ARG A 1 256 ? -9.497 28.062 -1.411 1.00 41.88 256 ARG A N 1
ATOM 2082 C CA . ARG A 1 256 ? -8.655 28.501 -2.543 1.00 41.88 256 ARG A CA 1
ATOM 2083 C C . ARG A 1 256 ? -8.171 27.399 -3.488 1.00 41.88 256 ARG A C 1
ATOM 2085 O O . ARG A 1 256 ? -7.567 27.761 -4.484 1.00 41.88 256 ARG A O 1
ATOM 2092 N N . LEU A 1 257 ? -8.426 26.110 -3.228 1.00 44.91 257 LEU A N 1
ATOM 2093 C CA . LEU A 1 257 ? -7.773 25.038 -4.004 1.00 44.91 257 LEU A CA 1
ATOM 2094 C C . LEU A 1 257 ? -8.621 23.795 -4.354 1.00 44.91 257 LEU A C 1
ATOM 2096 O O . LEU A 1 257 ? -8.066 22.887 -4.942 1.00 44.91 257 LEU A O 1
ATOM 2100 N N . ILE A 1 258 ? -9.920 23.695 -4.023 1.00 45.97 258 ILE A N 1
ATOM 2101 C CA . ILE A 1 258 ? -10.636 22.389 -4.122 1.00 45.97 258 ILE A CA 1
ATOM 2102 C C . ILE A 1 258 ? -11.796 22.355 -5.139 1.00 45.97 258 ILE A C 1
ATOM 2104 O O . ILE A 1 258 ? -12.424 21.323 -5.315 1.00 45.97 258 ILE A O 1
ATOM 2108 N N . VAL A 1 259 ? -12.101 23.431 -5.870 1.00 47.62 259 VAL A N 1
ATOM 2109 C CA . VAL A 1 259 ? -13.249 23.385 -6.810 1.00 47.62 259 VAL A CA 1
ATOM 2110 C C . VAL A 1 259 ? -12.879 22.853 -8.208 1.00 47.62 259 VAL A C 1
ATOM 2112 O O . VAL A 1 259 ? -13.777 22.486 -8.956 1.00 47.62 259 VAL A O 1
ATOM 2115 N N . GLU A 1 260 ? -11.593 22.716 -8.548 1.00 49.62 260 GLU A N 1
ATOM 2116 C CA . GLU A 1 260 ? -11.173 22.184 -9.863 1.00 49.62 260 GLU A CA 1
ATOM 2117 C C . GLU A 1 260 ? -10.668 20.722 -9.823 1.00 49.62 260 GLU A C 1
ATOM 2119 O O . GLU A 1 260 ? -10.803 20.016 -10.816 1.00 49.62 260 GLU A O 1
ATOM 2124 N N . ASP A 1 261 ? -10.215 20.202 -8.675 1.00 54.91 261 ASP A N 1
ATOM 2125 C CA . ASP A 1 261 ? -9.456 18.935 -8.633 1.00 54.91 261 ASP A CA 1
ATOM 2126 C C . ASP A 1 261 ? -10.278 17.640 -8.473 1.00 54.91 261 ASP A C 1
ATOM 2128 O O . ASP A 1 261 ? -9.793 16.570 -8.837 1.00 54.91 261 ASP A O 1
ATOM 2132 N N . ASP A 1 262 ? -11.516 17.667 -7.965 1.00 52.38 262 ASP A N 1
ATOM 2133 C CA . ASP A 1 262 ? -12.266 16.411 -7.750 1.00 52.38 262 ASP A CA 1
ATOM 2134 C C . ASP A 1 262 ? -12.605 15.706 -9.079 1.00 52.38 262 ASP A C 1
ATOM 2136 O O . ASP A 1 262 ? -12.597 14.474 -9.160 1.00 52.38 262 ASP A O 1
ATOM 2140 N N . ASN A 1 263 ? -12.830 16.474 -10.151 1.00 58.69 263 ASN A N 1
ATOM 2141 C CA . ASN A 1 263 ? -13.019 15.919 -11.492 1.00 58.69 263 ASN A CA 1
ATOM 2142 C C . ASN A 1 263 ? -11.704 15.416 -12.095 1.00 58.69 263 ASN A C 1
ATOM 2144 O O . ASN A 1 263 ? -11.695 14.346 -12.701 1.00 58.69 263 ASN A O 1
ATOM 2148 N N . ASP A 1 264 ? -10.593 16.123 -11.896 1.00 61.78 264 ASP A N 1
ATOM 2149 C CA . ASP A 1 264 ? -9.296 15.728 -12.450 1.00 61.78 264 ASP A CA 1
ATOM 2150 C C . ASP A 1 264 ? -8.730 14.483 -11.757 1.00 61.78 264 ASP A C 1
ATOM 2152 O O . ASP A 1 264 ? -8.177 13.599 -12.417 1.00 61.78 264 ASP A O 1
ATOM 2156 N N . VAL A 1 265 ? -8.956 14.336 -10.448 1.00 63.78 265 VAL A N 1
ATOM 2157 C CA . VAL A 1 265 ? -8.611 13.123 -9.693 1.00 63.78 265 VAL A CA 1
ATOM 2158 C C . VAL A 1 265 ? -9.477 11.937 -10.128 1.00 63.78 265 VAL A C 1
ATOM 2160 O O . VAL A 1 265 ? -8.950 10.840 -10.327 1.00 63.78 265 VAL A O 1
ATOM 2163 N N . LEU A 1 266 ? -10.782 12.135 -10.349 1.00 70.00 266 LEU A N 1
ATOM 2164 C CA . LEU A 1 266 ? -11.665 11.089 -10.881 1.00 70.00 266 LEU A CA 1
ATOM 2165 C C . LEU A 1 266 ? -11.281 10.681 -12.312 1.00 70.00 266 LEU A C 1
ATOM 2167 O O . LEU A 1 266 ? -11.247 9.489 -12.625 1.00 70.00 266 LEU A O 1
ATOM 2171 N N . VAL A 1 267 ? -10.933 11.640 -13.173 1.00 73.81 267 VAL A N 1
ATOM 2172 C CA . VAL A 1 267 ? -10.466 11.382 -14.544 1.00 73.81 267 VAL A CA 1
ATOM 2173 C C . VAL A 1 267 ? -9.113 10.664 -14.536 1.00 73.81 267 VAL A C 1
ATOM 2175 O O . VAL A 1 267 ? -8.909 9.725 -15.314 1.00 73.81 267 VAL A O 1
ATOM 2178 N N . ALA A 1 268 ? -8.198 11.045 -13.642 1.00 76.00 268 ALA A N 1
ATOM 2179 C CA . ALA A 1 268 ? -6.912 10.376 -13.471 1.00 76.00 268 ALA A CA 1
ATOM 2180 C C . ALA A 1 268 ? -7.085 8.929 -12.987 1.00 76.00 268 ALA A C 1
ATOM 2182 O O . ALA A 1 268 ? -6.458 8.026 -13.547 1.00 76.00 268 ALA A O 1
ATOM 2183 N N . LEU A 1 269 ? -7.978 8.684 -12.022 1.00 75.38 269 LEU A N 1
ATOM 2184 C CA . LEU A 1 269 ? -8.311 7.335 -11.555 1.00 75.38 269 LEU A CA 1
ATOM 2185 C C . LEU A 1 269 ? -8.919 6.483 -12.672 1.00 75.38 269 LEU A C 1
ATOM 2187 O O . LEU A 1 269 ? -8.420 5.390 -12.931 1.00 75.38 269 LEU A O 1
ATOM 2191 N N . GLN A 1 270 ? -9.895 7.001 -13.420 1.00 84.25 270 GLN A N 1
ATOM 2192 C CA . GLN A 1 270 ? -10.475 6.283 -14.562 1.00 84.25 270 GLN A CA 1
ATOM 2193 C C . GLN A 1 270 ? -9.442 5.982 -15.657 1.00 84.25 270 GLN A C 1
ATOM 2195 O O . GLN A 1 270 ? -9.480 4.926 -16.294 1.00 84.25 270 GLN A O 1
ATOM 2200 N N . LYS A 1 271 ? -8.496 6.895 -15.903 1.00 85.44 271 LYS A N 1
ATOM 2201 C CA . LYS A 1 271 ? -7.396 6.663 -16.848 1.00 85.44 271 LYS A CA 1
ATOM 2202 C C . LYS A 1 271 ? -6.481 5.539 -16.358 1.00 85.44 271 LYS A C 1
ATOM 2204 O O . LYS A 1 271 ? -6.120 4.671 -17.154 1.00 85.44 271 LYS A O 1
ATOM 2209 N N . GLN A 1 272 ? -6.147 5.530 -15.070 1.00 85.56 272 GLN A N 1
ATOM 2210 C CA . GLN A 1 272 ? -5.337 4.487 -14.445 1.00 85.56 272 GLN A CA 1
ATOM 2211 C C . GLN A 1 272 ? -6.046 3.122 -14.496 1.00 85.56 272 GLN A C 1
ATOM 2213 O O . GLN A 1 272 ? -5.431 2.127 -14.870 1.00 85.56 272 GLN A O 1
ATOM 2218 N N . GLU A 1 273 ? -7.350 3.077 -14.214 1.00 84.50 273 GLU A N 1
ATOM 2219 C CA . GLU A 1 273 ? -8.176 1.865 -14.286 1.00 84.50 273 GLU A CA 1
ATOM 2220 C C . GLU A 1 273 ? -8.236 1.283 -15.700 1.00 84.50 273 GLU A C 1
ATOM 2222 O O . GLU A 1 273 ? -8.129 0.068 -15.870 1.00 84.50 273 GLU A O 1
ATOM 2227 N N . ARG A 1 274 ? -8.348 2.134 -16.729 1.00 87.12 274 ARG A N 1
ATOM 2228 C CA . ARG A 1 274 ? -8.306 1.700 -18.136 1.00 87.12 274 ARG A CA 1
ATOM 2229 C C . ARG A 1 274 ? -6.942 1.140 -18.526 1.00 87.12 274 ARG A C 1
ATOM 2231 O O . ARG A 1 274 ? -6.881 0.180 -19.290 1.00 87.12 274 ARG A O 1
ATOM 2238 N N . LEU A 1 275 ? -5.852 1.730 -18.035 1.00 88.25 275 LEU A N 1
ATOM 2239 C CA . LEU A 1 275 ? -4.505 1.202 -18.268 1.00 88.25 275 LEU A CA 1
ATOM 2240 C C . LEU A 1 275 ? -4.318 -0.153 -17.579 1.00 88.25 275 LEU A C 1
ATOM 2242 O O . LEU A 1 275 ? -3.771 -1.068 -18.190 1.00 88.25 275 LEU A O 1
ATOM 2246 N N . LEU A 1 276 ? -4.834 -0.304 -16.357 1.00 89.31 276 LEU A N 1
ATOM 2247 C CA . LEU A 1 276 ? -4.825 -1.573 -15.631 1.00 89.31 276 LEU A CA 1
ATOM 2248 C C . LEU A 1 276 ? -5.646 -2.652 -16.342 1.00 89.31 276 LEU A C 1
ATOM 2250 O O . LEU A 1 276 ? -5.175 -3.777 -16.466 1.00 89.31 276 LEU A O 1
ATOM 2254 N N . HIS A 1 277 ? -6.830 -2.309 -16.858 1.00 89.88 277 HIS A N 1
ATOM 2255 C CA . HIS A 1 277 ? -7.639 -3.236 -17.654 1.00 89.88 277 HIS A CA 1
ATOM 2256 C C . HIS A 1 277 ? -6.897 -3.685 -18.914 1.00 89.88 277 HIS A C 1
ATOM 2258 O O . HIS A 1 277 ? -6.772 -4.880 -19.141 1.00 89.88 277 HIS A O 1
ATOM 2264 N N . LYS A 1 278 ? -6.290 -2.761 -19.670 1.00 91.00 278 LYS A N 1
ATOM 2265 C CA . LYS A 1 278 ? -5.487 -3.128 -20.849 1.00 91.00 278 LYS A CA 1
ATOM 2266 C C . LYS A 1 278 ? -4.303 -4.031 -20.502 1.00 91.00 278 LYS A C 1
ATOM 2268 O O . LYS A 1 278 ? -4.024 -4.971 -21.237 1.00 91.00 278 LYS A O 1
ATOM 2273 N N . ALA A 1 279 ? -3.603 -3.753 -19.401 1.00 88.88 279 ALA A N 1
ATOM 2274 C CA . ALA A 1 279 ? -2.500 -4.594 -18.941 1.00 88.88 279 ALA A CA 1
ATOM 2275 C C . ALA A 1 279 ? -2.991 -5.988 -18.516 1.00 88.88 279 ALA A C 1
ATOM 2277 O O . ALA A 1 279 ? -2.329 -6.985 -18.800 1.00 88.88 279 ALA A O 1
ATOM 2278 N N . ARG A 1 280 ? -4.168 -6.068 -17.883 1.00 92.38 280 ARG A N 1
ATOM 2279 C CA . ARG A 1 280 ? -4.821 -7.332 -17.530 1.00 92.38 280 ARG A CA 1
ATOM 2280 C C . ARG A 1 280 ? -5.212 -8.128 -18.774 1.00 92.38 280 ARG A C 1
ATOM 2282 O O . ARG A 1 280 ? -4.884 -9.305 -18.829 1.00 92.38 280 ARG A O 1
ATOM 2289 N N . ASP A 1 281 ? -5.817 -7.491 -19.772 1.00 90.75 281 ASP A N 1
ATOM 2290 C CA . ASP A 1 281 ? -6.200 -8.141 -21.032 1.00 90.75 281 ASP A CA 1
ATOM 2291 C C . ASP A 1 281 ? -4.964 -8.663 -21.783 1.00 90.75 281 ASP A C 1
ATOM 2293 O O . ASP A 1 281 ? -4.957 -9.782 -22.291 1.00 90.75 281 ASP A O 1
ATOM 2297 N N . GLN A 1 282 ? -3.878 -7.881 -21.811 1.00 90.56 282 GLN A N 1
ATOM 2298 C CA . GLN A 1 282 ? -2.597 -8.311 -22.382 1.00 90.56 282 GLN A CA 1
ATOM 2299 C C . GLN A 1 282 ? -2.002 -9.499 -21.622 1.00 90.56 282 GLN A C 1
ATOM 2301 O O . GLN A 1 282 ? -1.505 -10.438 -22.241 1.00 90.56 282 GLN A O 1
ATOM 2306 N N . TYR A 1 283 ? -2.056 -9.477 -20.290 1.00 90.06 283 TYR A N 1
ATOM 2307 C CA . TYR A 1 283 ? -1.590 -10.587 -19.466 1.00 90.06 283 TYR A CA 1
ATOM 2308 C C . TYR A 1 283 ? -2.428 -11.849 -19.689 1.00 90.06 283 TYR A C 1
ATOM 2310 O O . TYR A 1 283 ? -1.872 -12.934 -19.830 1.00 90.06 283 TYR A O 1
ATOM 2318 N N . GLU A 1 284 ? -3.749 -11.713 -19.772 1.00 91.31 284 GLU A N 1
ATOM 2319 C CA . GLU A 1 284 ? -4.666 -12.818 -20.041 1.00 91.31 284 GLU A CA 1
ATOM 2320 C C . GLU A 1 284 ? -4.434 -13.415 -21.434 1.00 91.31 284 GLU A C 1
ATOM 2322 O O . GLU A 1 284 ? -4.340 -14.633 -21.570 1.00 91.31 284 GLU A O 1
ATOM 2327 N N . PHE A 1 285 ? -4.221 -12.574 -22.447 1.00 91.69 285 PHE A N 1
ATOM 2328 C CA . PHE A 1 285 ? -3.834 -13.014 -23.787 1.00 91.69 285 PHE A CA 1
ATOM 2329 C C . PHE A 1 285 ? -2.504 -13.784 -23.785 1.00 91.69 285 PHE A C 1
ATOM 2331 O O . PHE A 1 285 ? -2.407 -14.866 -24.364 1.00 91.69 285 PHE A O 1
ATOM 2338 N N . ILE A 1 286 ? -1.480 -13.272 -23.093 1.00 89.56 286 ILE A N 1
ATOM 2339 C CA . ILE A 1 286 ? -0.195 -13.972 -22.958 1.00 89.56 286 ILE A CA 1
ATOM 2340 C C . ILE A 1 286 ? -0.391 -15.307 -22.232 1.00 89.56 286 ILE A C 1
ATOM 2342 O O . ILE A 1 286 ? 0.161 -16.314 -22.666 1.00 89.56 286 ILE A O 1
ATOM 2346 N N . GLN A 1 287 ? -1.205 -15.359 -21.177 1.00 87.25 287 GLN A N 1
ATOM 2347 C CA . GLN A 1 287 ? -1.504 -16.602 -20.460 1.00 87.25 287 GLN A CA 1
ATOM 2348 C C . GLN A 1 287 ? -2.220 -17.631 -21.344 1.00 87.25 287 GLN A C 1
ATOM 2350 O O . GLN A 1 287 ? -1.862 -18.809 -21.307 1.00 87.25 287 GLN A O 1
ATOM 2355 N N . GLN A 1 288 ? -3.162 -17.202 -22.190 1.00 88.12 288 GLN A N 1
ATOM 2356 C CA . GLN A 1 288 ? -3.829 -18.077 -23.162 1.00 88.12 288 GLN A CA 1
ATOM 2357 C C . GLN A 1 288 ? -2.847 -18.701 -24.165 1.00 88.12 288 GLN A C 1
ATOM 2359 O O . GLN A 1 288 ? -3.060 -19.834 -24.590 1.00 88.12 288 GLN A O 1
ATOM 2364 N N . ILE A 1 289 ? -1.761 -18.005 -24.516 1.00 89.31 289 ILE A N 1
ATOM 2365 C CA . ILE A 1 289 ? -0.706 -18.532 -25.399 1.00 89.31 289 ILE A CA 1
ATOM 2366 C C . ILE A 1 289 ? 0.282 -19.412 -24.630 1.00 89.31 289 ILE A C 1
ATOM 2368 O O . ILE A 1 289 ? 0.690 -20.470 -25.106 1.00 89.31 289 ILE A O 1
ATOM 2372 N N . VAL A 1 290 ? 0.691 -18.982 -23.438 1.00 87.69 290 VAL A N 1
ATOM 2373 C CA . VAL A 1 290 ? 1.732 -19.649 -22.651 1.00 87.69 290 VAL A CA 1
ATOM 2374 C C . VAL A 1 290 ? 1.231 -20.972 -22.077 1.00 87.69 290 VAL A C 1
ATOM 2376 O O . VAL A 1 290 ? 1.993 -21.934 -22.033 1.00 87.69 290 VAL A O 1
ATOM 2379 N N . HIS A 1 291 ? -0.034 -21.065 -21.662 1.00 87.31 291 HIS A N 1
ATOM 2380 C CA . HIS A 1 291 ? -0.558 -22.263 -21.005 1.00 87.31 291 HIS A CA 1
ATOM 2381 C C . HIS A 1 291 ? -0.530 -23.523 -21.902 1.00 87.31 291 HIS A C 1
ATOM 2383 O O . HIS A 1 291 ? 0.003 -24.541 -21.454 1.00 87.31 291 HIS A O 1
ATOM 2389 N N . PRO A 1 292 ? -0.974 -23.482 -23.178 1.00 90.12 292 PRO A N 1
ATOM 2390 C CA . PRO A 1 292 ? -0.812 -24.603 -24.106 1.00 90.12 292 PRO A CA 1
ATOM 2391 C C . PRO A 1 292 ? 0.651 -24.975 -24.366 1.00 90.12 292 PRO A C 1
ATOM 2393 O O . PRO A 1 292 ? 0.972 -26.156 -24.457 1.00 90.12 292 PRO A O 1
ATOM 2396 N N . VAL A 1 293 ? 1.550 -23.988 -24.450 1.00 85.75 293 VAL A N 1
ATOM 2397 C CA . VAL A 1 293 ? 2.990 -24.233 -24.646 1.00 85.75 293 VAL A CA 1
ATOM 2398 C C . VAL A 1 293 ? 3.583 -24.947 -23.433 1.00 85.75 293 VAL A C 1
ATOM 2400 O O . VAL A 1 293 ? 4.297 -25.935 -23.591 1.00 85.75 293 VAL A O 1
ATOM 2403 N N . LYS A 1 294 ? 3.238 -24.506 -22.217 1.00 87.62 294 LYS A N 1
ATOM 2404 C CA . LYS A 1 294 ? 3.638 -25.168 -20.971 1.00 87.62 294 LYS A CA 1
ATOM 2405 C C . LYS A 1 294 ? 3.138 -26.615 -20.916 1.00 87.62 294 LYS A C 1
ATOM 2407 O O . LYS A 1 294 ? 3.925 -27.520 -20.645 1.00 87.62 294 LYS A O 1
ATOM 2412 N N . ALA A 1 295 ? 1.863 -26.838 -21.232 1.00 85.38 295 ALA A N 1
ATOM 2413 C CA . ALA A 1 295 ? 1.282 -28.177 -21.288 1.00 85.38 295 ALA A CA 1
ATOM 2414 C C . ALA A 1 295 ? 1.979 -29.067 -22.335 1.00 85.38 295 ALA A C 1
ATOM 2416 O O . ALA A 1 295 ? 2.297 -30.219 -22.047 1.00 85.38 295 ALA A O 1
ATOM 2417 N N . GLY A 1 296 ? 2.287 -28.521 -23.516 1.00 86.00 296 GLY A N 1
ATOM 2418 C CA . GLY A 1 296 ? 3.007 -29.228 -24.577 1.00 86.00 296 GLY A CA 1
ATOM 2419 C C . GLY A 1 296 ? 4.427 -29.631 -24.173 1.00 86.00 296 GLY A C 1
ATOM 2420 O O . GLY A 1 296 ? 4.812 -30.781 -24.365 1.00 86.00 296 GLY A O 1
ATOM 2421 N N . ILE A 1 297 ? 5.189 -28.727 -23.548 1.00 85.69 297 ILE A N 1
ATOM 2422 C CA . ILE A 1 297 ? 6.533 -29.027 -23.023 1.00 85.69 297 ILE A CA 1
ATOM 2423 C C . ILE A 1 297 ? 6.458 -30.130 -21.964 1.00 85.69 297 ILE A C 1
ATOM 2425 O O . ILE A 1 297 ? 7.232 -31.084 -22.008 1.00 85.69 297 ILE A O 1
ATOM 2429 N N . GLN A 1 298 ? 5.504 -30.035 -21.036 1.00 86.31 298 GLN A N 1
ATOM 2430 C CA . GLN A 1 298 ? 5.315 -31.044 -19.996 1.00 86.31 298 GLN A CA 1
ATOM 2431 C C . GLN A 1 298 ? 4.964 -32.416 -20.586 1.00 86.31 298 GLN A C 1
ATOM 2433 O O . GLN A 1 298 ? 5.475 -33.432 -20.117 1.00 86.31 298 GLN A O 1
ATOM 2438 N N . GLN A 1 299 ? 4.141 -32.449 -21.637 1.00 85.94 299 GLN A N 1
ATOM 2439 C CA . GLN A 1 299 ? 3.795 -33.676 -22.346 1.00 85.94 299 GLN A CA 1
ATOM 2440 C C . GLN A 1 299 ? 5.004 -34.281 -23.071 1.00 85.94 299 GLN A C 1
ATOM 2442 O O . GLN A 1 299 ? 5.237 -35.478 -22.933 1.00 85.94 299 GLN A O 1
ATOM 2447 N N . ILE A 1 300 ? 5.785 -33.478 -23.802 1.00 85.50 300 ILE A N 1
ATOM 2448 C CA . ILE A 1 300 ? 6.985 -33.950 -24.514 1.00 85.50 300 ILE A CA 1
ATOM 2449 C C . ILE A 1 300 ? 7.986 -34.547 -23.526 1.00 85.50 300 ILE A C 1
ATOM 2451 O O . ILE A 1 300 ? 8.453 -35.667 -23.726 1.00 85.50 300 ILE A O 1
ATOM 2455 N N . VAL A 1 301 ? 8.279 -33.834 -22.435 1.00 85.25 301 VAL A N 1
ATOM 2456 C CA . VAL A 1 301 ? 9.220 -34.336 -21.430 1.00 85.25 301 VAL A CA 1
ATOM 2457 C C . VAL A 1 301 ? 8.683 -35.613 -20.785 1.00 85.25 301 VAL A C 1
ATOM 2459 O O . VAL A 1 301 ? 9.385 -36.619 -20.744 1.00 85.25 301 VAL A O 1
ATOM 2462 N N . SER A 1 302 ? 7.411 -35.632 -20.379 1.00 85.69 302 SER A N 1
ATOM 2463 C CA . SER A 1 302 ? 6.804 -36.825 -19.783 1.00 85.69 302 SER A CA 1
ATOM 2464 C C . SER A 1 302 ? 6.806 -38.032 -20.723 1.00 85.69 302 SER A C 1
ATOM 2466 O O . SER A 1 302 ? 6.920 -39.155 -20.241 1.00 85.69 302 SER A O 1
ATOM 2468 N N . GLN A 1 303 ? 6.649 -37.837 -22.033 1.00 83.12 303 GLN A N 1
ATOM 2469 C CA . GLN A 1 303 ? 6.622 -38.932 -23.005 1.00 83.12 303 GLN A CA 1
ATOM 2470 C C . GLN A 1 303 ? 8.017 -39.473 -23.326 1.00 83.12 303 GLN A C 1
ATOM 2472 O O . GLN A 1 303 ? 8.158 -40.673 -23.544 1.00 83.12 303 GLN A O 1
ATOM 2477 N N . VAL A 1 304 ? 9.035 -38.610 -23.362 1.00 81.50 304 VAL A N 1
ATOM 2478 C CA . VAL A 1 304 ? 10.395 -38.999 -23.765 1.00 81.50 304 VAL A CA 1
ATOM 2479 C C . VAL A 1 304 ? 11.233 -39.468 -22.576 1.00 81.50 304 VAL A C 1
ATOM 2481 O O . VAL A 1 304 ? 11.943 -40.462 -22.696 1.00 81.50 304 VAL A O 1
ATOM 2484 N N . THR A 1 305 ? 11.153 -38.790 -21.428 1.00 78.38 305 THR A N 1
ATOM 2485 C CA . THR A 1 305 ? 12.016 -39.074 -20.266 1.00 78.38 305 THR A CA 1
ATOM 2486 C C . THR A 1 305 ? 11.270 -39.680 -19.080 1.00 78.38 305 THR A C 1
ATOM 2488 O O . THR A 1 305 ? 11.908 -40.121 -18.130 1.00 78.38 305 THR A O 1
ATOM 2491 N N . SER A 1 306 ? 9.931 -39.746 -19.114 1.00 76.44 306 SER A N 1
ATOM 2492 C CA . SER A 1 306 ? 9.084 -40.177 -17.982 1.00 76.44 306 SER A CA 1
ATOM 2493 C C . SER A 1 306 ? 9.209 -39.306 -16.717 1.00 76.44 306 SER A C 1
ATOM 2495 O O . SER A 1 306 ? 8.738 -39.697 -15.649 1.00 76.44 306 SER A O 1
ATOM 2497 N N . GLU A 1 307 ? 9.814 -38.116 -16.821 1.00 78.25 307 GLU A N 1
ATOM 2498 C CA . GLU A 1 307 ? 10.004 -37.176 -15.710 1.00 78.25 307 GLU A CA 1
ATOM 2499 C C . GLU A 1 307 ? 8.976 -36.032 -15.748 1.00 78.25 307 GLU A C 1
ATOM 2501 O O . GLU A 1 307 ? 8.524 -35.594 -16.808 1.00 78.25 307 GLU A O 1
ATOM 2506 N N . THR A 1 308 ? 8.620 -35.498 -14.577 1.00 77.75 308 THR A N 1
ATOM 2507 C CA . THR A 1 308 ? 7.777 -34.297 -14.459 1.00 77.75 308 THR A CA 1
ATOM 2508 C C . THR A 1 308 ? 8.634 -33.047 -14.280 1.00 77.75 308 THR A C 1
ATOM 2510 O O . THR A 1 308 ? 9.501 -33.017 -13.406 1.00 77.75 308 THR A O 1
ATOM 2513 N N . VAL A 1 309 ? 8.353 -31.988 -15.044 1.00 81.25 309 VAL A N 1
ATOM 2514 C CA . VAL A 1 309 ? 9.115 -30.725 -15.018 1.00 81.25 309 VAL A CA 1
ATOM 2515 C C . VAL A 1 309 ? 8.309 -29.610 -14.377 1.00 81.25 309 VAL A C 1
ATOM 2517 O O . VAL A 1 309 ? 7.111 -29.474 -14.617 1.00 81.25 309 VAL A O 1
ATOM 2520 N N . ASN A 1 310 ? 8.986 -28.765 -13.600 1.00 83.25 310 ASN A N 1
ATOM 2521 C CA . ASN A 1 310 ? 8.413 -27.510 -13.134 1.00 83.25 310 ASN A CA 1
ATOM 2522 C C . ASN A 1 310 ? 8.358 -26.494 -14.289 1.00 83.25 310 ASN A C 1
ATOM 2524 O O . ASN A 1 310 ? 9.358 -25.857 -14.618 1.00 83.25 310 ASN A O 1
ATOM 2528 N N . VAL A 1 311 ? 7.173 -26.333 -14.875 1.00 77.38 311 VAL A N 1
ATOM 2529 C CA . VAL A 1 311 ? 6.938 -25.497 -16.062 1.00 77.38 311 VAL A CA 1
ATOM 2530 C C . VAL A 1 311 ? 6.862 -23.990 -15.760 1.00 77.38 311 VAL A C 1
ATOM 2532 O O . VAL A 1 311 ? 6.676 -23.175 -16.664 1.00 77.38 311 VAL A O 1
ATOM 2535 N N . ASP A 1 312 ? 7.025 -23.592 -14.496 1.00 81.88 312 ASP A N 1
ATOM 2536 C CA . ASP A 1 312 ? 7.114 -22.185 -14.088 1.00 81.88 312 ASP A CA 1
ATOM 2537 C C . ASP A 1 312 ? 8.561 -21.682 -13.987 1.00 81.88 312 ASP A C 1
ATOM 2539 O O . ASP A 1 312 ? 8.794 -20.477 -13.890 1.00 81.88 312 ASP A O 1
ATOM 2543 N N . SER A 1 313 ? 9.547 -22.582 -14.066 1.00 86.00 313 SER A N 1
ATOM 2544 C CA . SER A 1 313 ? 10.969 -22.240 -14.067 1.00 86.00 313 SER A CA 1
ATOM 2545 C C . SER A 1 313 ? 11.580 -22.463 -15.447 1.00 86.00 313 SER A C 1
ATOM 2547 O O . SER A 1 313 ? 11.742 -23.599 -15.888 1.00 86.00 313 SER A O 1
ATOM 2549 N N . VAL A 1 314 ? 11.991 -21.375 -16.108 1.00 79.81 314 VAL A N 1
ATOM 2550 C CA . VAL A 1 314 ? 12.656 -21.425 -17.426 1.00 79.81 314 VAL A CA 1
ATOM 2551 C C . VAL A 1 314 ? 13.897 -22.320 -17.387 1.00 79.81 314 VAL A C 1
ATOM 2553 O O . VAL A 1 314 ? 14.062 -23.169 -18.253 1.00 79.81 314 VAL A O 1
ATOM 2556 N N . ARG A 1 315 ? 14.700 -22.236 -16.318 1.00 81.31 315 ARG A N 1
ATOM 2557 C CA . ARG A 1 315 ? 15.890 -23.089 -16.148 1.00 81.31 315 ARG A CA 1
ATOM 2558 C C . ARG A 1 315 ? 15.549 -24.575 -16.031 1.00 81.31 315 ARG A C 1
ATOM 2560 O O . ARG A 1 315 ? 16.310 -25.419 -16.497 1.00 81.31 315 ARG A O 1
ATOM 2567 N N . ALA A 1 316 ? 14.424 -24.905 -15.390 1.00 82.38 316 ALA A N 1
ATOM 2568 C CA . ALA A 1 316 ? 13.980 -26.293 -15.265 1.00 82.38 316 ALA A CA 1
ATOM 2569 C C . ALA A 1 316 ? 13.488 -26.845 -16.611 1.00 82.38 316 ALA A C 1
ATOM 2571 O O . ALA A 1 316 ? 13.753 -28.003 -16.918 1.00 82.38 316 ALA A O 1
ATOM 2572 N N . ILE A 1 317 ? 12.830 -26.007 -17.420 1.00 82.50 317 ILE A N 1
ATOM 2573 C CA . ILE A 1 317 ? 12.432 -26.334 -18.794 1.00 82.50 317 ILE A CA 1
ATOM 2574 C C . ILE A 1 317 ? 13.662 -26.570 -19.675 1.00 82.50 317 ILE A C 1
ATOM 2576 O O . ILE A 1 317 ? 13.723 -27.595 -20.343 1.00 82.50 317 ILE A O 1
ATOM 2580 N N . GLU A 1 318 ? 14.644 -25.666 -19.649 1.00 84.19 318 GLU A N 1
ATOM 2581 C CA . GLU A 1 318 ? 15.883 -25.783 -20.435 1.00 84.19 318 GLU A CA 1
ATOM 2582 C C . GLU A 1 318 ? 16.617 -27.092 -20.125 1.00 84.19 318 GLU A C 1
ATOM 2584 O O . GLU A 1 318 ? 16.845 -27.902 -21.019 1.00 84.19 318 GLU A O 1
ATOM 2589 N N . THR A 1 319 ? 16.867 -27.362 -18.840 1.00 85.00 319 THR A N 1
ATOM 2590 C CA . THR A 1 319 ? 17.556 -28.590 -18.403 1.00 85.00 319 THR A CA 1
ATOM 2591 C C . THR A 1 319 ? 16.793 -29.854 -18.815 1.00 85.00 319 THR A C 1
ATOM 2593 O O . THR A 1 319 ? 17.390 -30.883 -19.128 1.00 85.00 319 THR A O 1
ATOM 2596 N N . ALA A 1 320 ? 15.459 -29.814 -18.791 1.00 83.00 320 ALA A N 1
ATOM 2597 C CA . ALA A 1 320 ? 14.641 -30.954 -19.176 1.00 83.00 320 ALA A CA 1
ATOM 2598 C C . ALA A 1 320 ? 14.603 -31.171 -20.693 1.00 83.00 320 ALA A C 1
ATOM 2600 O O . ALA A 1 320 ? 14.641 -32.314 -21.141 1.00 83.00 320 ALA A O 1
ATOM 2601 N N . LEU A 1 321 ? 14.563 -30.096 -21.483 1.00 84.00 321 LEU A N 1
ATOM 2602 C CA . LEU A 1 321 ? 14.611 -30.176 -22.942 1.00 84.00 321 LEU A CA 1
ATOM 2603 C C . LEU A 1 321 ? 15.975 -30.666 -23.442 1.00 84.00 321 LEU A C 1
ATOM 2605 O O . LEU A 1 321 ? 16.005 -31.473 -24.365 1.00 84.00 321 LEU A O 1
ATOM 2609 N N . GLU A 1 322 ? 17.077 -30.286 -22.791 1.00 86.81 322 GLU A N 1
ATOM 2610 C CA . GLU A 1 322 ? 18.407 -30.850 -23.075 1.00 86.81 322 GLU A CA 1
ATOM 2611 C C . GLU A 1 322 ? 18.431 -32.376 -22.869 1.00 86.81 322 GLU A C 1
ATOM 2613 O O . GLU A 1 322 ? 18.990 -33.119 -23.674 1.00 86.81 322 GLU A O 1
ATOM 2618 N N . ARG A 1 323 ? 17.768 -32.886 -21.821 1.00 83.25 323 ARG A N 1
ATOM 2619 C CA . ARG A 1 323 ? 17.647 -34.341 -21.597 1.00 83.25 323 ARG A CA 1
ATOM 2620 C C . ARG A 1 323 ? 16.756 -35.022 -22.630 1.00 83.25 323 ARG A C 1
ATOM 2622 O O . ARG A 1 323 ? 17.088 -36.116 -23.082 1.00 83.25 323 ARG A O 1
ATOM 2629 N N . VAL A 1 324 ? 15.645 -34.385 -23.008 1.00 85.75 324 VAL A N 1
ATOM 2630 C CA . VAL A 1 324 ? 14.771 -34.858 -24.094 1.00 85.75 324 VAL A CA 1
ATOM 2631 C C . VAL A 1 324 ? 15.556 -34.967 -25.400 1.00 85.75 324 VAL A C 1
ATOM 2633 O O . VAL A 1 324 ? 15.420 -35.962 -26.103 1.00 85.75 324 VAL A O 1
ATOM 2636 N N . GLU A 1 325 ? 16.397 -33.985 -25.719 1.00 86.75 325 GLU A N 1
ATOM 2637 C CA . GLU A 1 325 ? 17.238 -33.993 -26.919 1.00 86.75 325 GLU A CA 1
ATOM 2638 C C . GLU A 1 325 ? 18.228 -35.167 -26.921 1.00 86.75 325 GLU A C 1
ATOM 2640 O O . GLU A 1 325 ? 18.371 -35.859 -27.935 1.00 86.75 325 GLU A O 1
ATOM 2645 N N . VAL A 1 326 ? 18.865 -35.442 -25.779 1.00 87.12 326 VAL A N 1
ATOM 2646 C CA . VAL A 1 326 ? 19.784 -36.578 -25.621 1.00 87.12 326 VAL A CA 1
ATOM 2647 C C . VAL A 1 326 ? 19.059 -37.916 -25.801 1.00 87.12 326 VAL A C 1
ATOM 2649 O O . VAL A 1 326 ? 19.533 -38.768 -26.555 1.00 87.12 326 VAL A O 1
ATOM 2652 N N . GLU A 1 327 ? 17.901 -38.104 -25.163 1.00 82.38 327 GLU A N 1
ATOM 2653 C CA . GLU A 1 327 ? 17.121 -39.345 -25.284 1.00 82.38 327 GLU A CA 1
ATOM 2654 C C . GLU A 1 327 ? 16.529 -39.527 -26.689 1.00 82.38 327 GLU A C 1
ATOM 2656 O O . GLU A 1 327 ? 16.633 -40.608 -27.264 1.00 82.38 327 GLU A O 1
ATOM 2661 N N . LEU A 1 328 ? 15.994 -38.476 -27.322 1.00 83.25 328 LEU A N 1
ATOM 2662 C CA . LEU A 1 328 ? 15.529 -38.557 -28.714 1.00 83.25 328 LEU A CA 1
ATOM 2663 C C . LEU A 1 328 ? 16.669 -38.904 -29.677 1.00 83.25 328 LEU A C 1
ATOM 2665 O O . LEU A 1 328 ? 16.485 -39.726 -30.575 1.00 83.25 328 LEU A O 1
ATOM 2669 N N . SER A 1 329 ? 17.859 -38.335 -29.472 1.00 84.75 329 SER A N 1
ATOM 2670 C CA . SER A 1 329 ? 19.047 -38.678 -30.262 1.00 84.75 329 SER A CA 1
ATOM 2671 C C . SER A 1 329 ? 19.442 -40.147 -30.084 1.00 84.75 329 SER A C 1
ATOM 2673 O O . SER A 1 329 ? 19.830 -40.807 -31.049 1.00 84.75 329 SER A O 1
ATOM 2675 N N . ARG A 1 330 ? 19.293 -40.691 -28.871 1.00 83.69 330 ARG A N 1
ATOM 2676 C CA . ARG A 1 330 ? 19.503 -42.113 -28.583 1.00 83.69 330 ARG A CA 1
ATOM 2677 C C . ARG A 1 330 ? 18.474 -42.996 -29.293 1.00 83.69 330 ARG A C 1
ATOM 2679 O O . ARG A 1 330 ? 18.879 -43.910 -30.003 1.00 83.69 330 ARG A O 1
ATOM 2686 N N . TYR A 1 331 ? 17.181 -42.673 -29.208 1.00 80.94 331 TYR A N 1
ATOM 2687 C CA . TYR A 1 331 ? 16.123 -43.396 -29.927 1.00 80.94 331 TYR A CA 1
ATOM 2688 C C . TYR A 1 331 ? 16.325 -43.390 -31.447 1.00 80.94 331 TYR A C 1
ATOM 2690 O O . TYR A 1 331 ? 16.100 -44.408 -32.100 1.00 80.94 331 TYR A O 1
ATOM 2698 N N . ILE A 1 332 ? 16.766 -42.271 -32.029 1.00 81.50 332 ILE A N 1
ATOM 2699 C CA . ILE A 1 332 ? 17.059 -42.177 -33.468 1.00 81.50 332 ILE A CA 1
ATOM 2700 C C . ILE A 1 332 ? 18.241 -43.083 -33.839 1.00 81.50 332 ILE A C 1
ATOM 2702 O O . ILE A 1 332 ? 18.173 -43.811 -34.832 1.00 81.50 332 ILE A O 1
ATOM 2706 N N . ASN A 1 333 ? 19.300 -43.084 -33.030 1.00 76.50 333 ASN A N 1
ATOM 2707 C CA . ASN A 1 333 ? 20.473 -43.922 -33.265 1.00 76.50 333 ASN A CA 1
ATOM 2708 C C . ASN A 1 333 ? 20.151 -45.418 -33.100 1.00 76.50 333 ASN A C 1
ATOM 2710 O O . ASN A 1 333 ? 20.517 -46.208 -33.973 1.00 76.50 333 ASN A O 1
ATOM 2714 N N . ASP A 1 334 ? 19.385 -45.796 -32.077 1.00 69.75 334 ASP A N 1
ATOM 2715 C CA . ASP A 1 334 ? 18.951 -47.178 -31.834 1.00 69.75 334 ASP A CA 1
ATOM 2716 C C . ASP A 1 334 ? 17.959 -47.666 -32.912 1.00 69.75 334 ASP A C 1
ATOM 2718 O O . ASP A 1 334 ? 18.052 -48.798 -33.391 1.00 69.75 334 ASP A O 1
ATOM 2722 N N . SER A 1 335 ? 17.067 -46.793 -33.396 1.00 62.72 335 SER A N 1
ATOM 2723 C CA . SER A 1 335 ? 16.166 -47.076 -34.527 1.00 62.72 335 SER A CA 1
ATOM 2724 C C . SER A 1 335 ? 16.927 -47.253 -35.853 1.00 62.72 335 SER A C 1
ATOM 2726 O O . SER A 1 335 ? 16.598 -48.122 -36.670 1.00 62.72 335 SER A O 1
ATOM 2728 N N . SER A 1 336 ? 18.009 -46.491 -36.054 1.00 58.66 336 SER A N 1
ATOM 2729 C CA . SER A 1 336 ? 18.891 -46.630 -37.221 1.00 58.66 336 SER A CA 1
ATOM 2730 C C . SER A 1 336 ? 19.752 -47.902 -37.186 1.00 58.66 336 SER A C 1
ATOM 2732 O O . SER A 1 336 ? 20.083 -48.447 -38.243 1.00 58.66 336 SER A O 1
ATOM 2734 N N . ALA A 1 337 ? 20.082 -48.404 -35.990 1.00 54.88 337 ALA A N 1
ATOM 2735 C CA . ALA A 1 337 ? 20.779 -49.673 -35.790 1.00 54.88 337 ALA A CA 1
ATOM 2736 C C . ALA A 1 337 ? 19.835 -50.871 -35.995 1.00 54.88 337 ALA A C 1
ATOM 2738 O O . ALA A 1 337 ? 20.162 -51.783 -36.754 1.00 54.88 337 ALA A O 1
ATOM 2739 N N . SER A 1 338 ? 18.619 -50.809 -35.441 1.00 53.09 338 SER A N 1
ATOM 2740 C CA . SER A 1 338 ? 17.564 -51.817 -35.637 1.00 53.09 338 SER A CA 1
ATOM 2741 C C . SER A 1 338 ? 17.139 -51.954 -37.110 1.00 53.09 338 SER A C 1
ATOM 2743 O O . SER A 1 338 ? 16.974 -53.062 -37.624 1.00 53.09 338 SER A O 1
ATOM 2745 N N . SER A 1 339 ? 17.087 -50.843 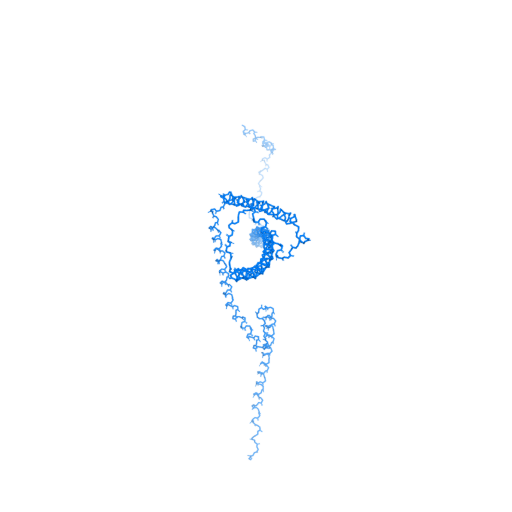-37.857 1.00 52.19 339 SER A N 1
ATOM 2746 C CA . SER A 1 339 ? 16.810 -50.865 -39.305 1.00 52.19 339 SER A CA 1
ATOM 2747 C C . SER A 1 339 ? 17.942 -51.483 -40.147 1.00 52.19 339 SER A C 1
ATOM 2749 O O . SER A 1 339 ? 17.702 -51.942 -41.261 1.00 52.19 339 SER A O 1
ATOM 2751 N N . LYS A 1 340 ? 19.183 -51.522 -39.639 1.00 51.41 340 LYS A N 1
ATOM 2752 C CA . LYS A 1 340 ? 20.310 -52.219 -40.291 1.00 51.41 340 LYS A CA 1
ATOM 2753 C C . LYS A 1 340 ? 20.351 -53.714 -39.945 1.00 51.41 340 LYS A C 1
ATOM 2755 O O . LYS A 1 340 ? 20.804 -54.510 -40.769 1.00 51.41 340 LYS A O 1
ATOM 2760 N N . GLU A 1 341 ? 19.828 -54.115 -38.788 1.00 50.31 341 GLU A N 1
ATOM 2761 C CA . GLU A 1 341 ? 19.652 -55.529 -38.430 1.00 50.31 341 GLU A CA 1
ATOM 2762 C C . GLU A 1 341 ? 18.471 -56.182 -39.166 1.00 50.31 341 GLU A C 1
ATOM 2764 O O . GLU A 1 341 ? 18.593 -57.321 -39.613 1.00 50.31 341 GLU A O 1
ATOM 2769 N N . SER A 1 342 ? 17.367 -55.469 -39.419 1.00 48.09 342 SER A N 1
ATOM 2770 C CA . SER A 1 342 ? 16.247 -56.029 -40.198 1.00 48.09 342 SER A CA 1
ATOM 2771 C C . SER A 1 342 ? 16.602 -56.277 -41.674 1.00 48.09 342 SER A C 1
ATOM 2773 O O . SER A 1 342 ? 16.242 -57.316 -42.228 1.00 48.09 342 SER A O 1
ATOM 2775 N N . LEU A 1 343 ? 17.403 -55.400 -42.294 1.00 50.72 343 LEU A N 1
ATOM 2776 C CA . LEU A 1 343 ? 17.895 -55.582 -43.669 1.00 50.72 343 LEU A CA 1
ATOM 2777 C C . LEU A 1 343 ? 18.943 -56.703 -43.804 1.00 50.72 343 LEU A C 1
ATOM 2779 O O . LEU A 1 343 ? 19.095 -57.275 -44.880 1.00 50.72 343 LEU A O 1
ATOM 2783 N N . THR A 1 344 ? 19.652 -57.056 -42.729 1.00 51.69 344 THR A N 1
ATOM 2784 C CA . THR A 1 344 ? 20.618 -58.174 -42.726 1.00 51.69 344 THR A CA 1
ATOM 2785 C C . THR A 1 344 ? 19.978 -59.511 -42.312 1.00 51.69 344 THR A C 1
ATOM 2787 O O . THR A 1 344 ? 20.426 -60.576 -42.757 1.00 51.69 344 THR A O 1
ATOM 2790 N N . ALA A 1 345 ? 18.870 -59.482 -41.562 1.00 48.53 345 ALA A N 1
ATOM 2791 C CA . ALA A 1 345 ? 18.081 -60.661 -41.197 1.00 48.53 345 ALA A CA 1
ATOM 2792 C C . ALA A 1 345 ? 17.186 -61.197 -42.341 1.00 48.53 345 ALA A C 1
ATOM 2794 O O . ALA A 1 345 ? 17.011 -62.415 -42.463 1.00 48.53 345 ALA A O 1
ATOM 2795 N N . GLU A 1 346 ? 16.670 -60.346 -43.238 1.00 47.47 346 GLU A N 1
ATOM 2796 C CA . GLU A 1 346 ? 15.920 -60.814 -44.424 1.00 47.47 346 GLU A CA 1
ATOM 2797 C C . GLU A 1 346 ? 16.822 -61.429 -45.514 1.00 47.47 346 GLU A C 1
ATOM 2799 O O . GLU A 1 346 ? 16.435 -62.391 -46.185 1.00 47.47 346 GLU A O 1
ATOM 2804 N N . VAL A 1 347 ? 18.076 -60.980 -45.641 1.00 51.47 347 VAL A N 1
ATOM 2805 C CA . VAL A 1 347 ? 19.053 -61.607 -46.556 1.00 51.47 347 VAL A CA 1
ATOM 2806 C C . VAL A 1 347 ? 19.519 -62.973 -46.029 1.00 51.47 347 VAL A C 1
ATOM 2808 O O . VAL A 1 347 ? 19.753 -63.896 -46.807 1.00 51.47 347 VAL A O 1
ATOM 2811 N N . SER A 1 348 ? 19.566 -63.156 -44.707 1.00 49.91 348 SER A N 1
ATOM 2812 C CA . SER A 1 348 ? 20.003 -64.416 -44.086 1.00 49.91 348 SER A CA 1
ATOM 2813 C C . SER A 1 348 ? 18.900 -65.486 -44.009 1.00 49.91 348 SER A C 1
ATOM 2815 O O . SER A 1 348 ? 19.202 -66.677 -43.962 1.00 49.91 348 SER A O 1
ATOM 2817 N N . SER A 1 349 ? 17.620 -65.100 -44.053 1.00 49.38 349 SER A N 1
ATOM 2818 C CA . SER A 1 349 ? 16.479 -66.034 -44.002 1.00 49.38 349 SER A CA 1
ATOM 2819 C C . SER A 1 349 ? 15.981 -66.511 -45.377 1.00 49.38 349 SER A C 1
ATOM 2821 O O . SER A 1 349 ? 15.296 -67.535 -45.453 1.00 49.38 349 SER A O 1
ATOM 2823 N N . SER A 1 350 ? 16.375 -65.853 -46.474 1.00 47.56 350 SER A N 1
ATOM 2824 C CA . SER A 1 350 ? 16.094 -66.315 -47.847 1.00 47.56 350 SER A CA 1
ATOM 2825 C C . SER A 1 350 ? 17.091 -67.365 -48.370 1.00 47.56 350 SER A C 1
ATOM 2827 O O . SER A 1 350 ? 16.743 -68.143 -49.255 1.00 47.56 350 SER A O 1
ATOM 2829 N N . SER A 1 351 ? 18.287 -67.470 -47.775 1.00 49.41 351 SER A N 1
ATOM 2830 C CA . SER A 1 351 ? 19.350 -68.405 -48.200 1.00 49.41 351 SER A CA 1
ATOM 2831 C C . SER A 1 351 ? 19.262 -69.812 -47.567 1.00 49.41 351 SER A C 1
ATOM 2833 O O . SER A 1 351 ? 19.980 -70.728 -47.959 1.00 49.41 351 SER A O 1
ATOM 2835 N N . LEU A 1 352 ? 18.357 -70.029 -46.603 1.00 49.03 352 LEU A N 1
ATOM 2836 C CA . LEU A 1 352 ? 18.246 -71.283 -45.830 1.00 49.03 352 LEU A CA 1
ATOM 2837 C C . LEU A 1 352 ? 17.056 -72.185 -46.216 1.00 49.03 352 LEU A C 1
ATOM 2839 O O . LEU A 1 352 ? 16.879 -73.246 -45.622 1.00 49.03 352 LEU A O 1
ATOM 2843 N N . LYS A 1 353 ? 16.258 -71.818 -47.232 1.00 47.22 353 LYS A N 1
ATOM 2844 C CA . LYS A 1 353 ? 15.121 -72.630 -47.727 1.00 47.22 353 LYS A CA 1
ATOM 2845 C C . LYS A 1 353 ? 15.398 -73.440 -49.003 1.00 47.22 353 LYS A C 1
ATOM 2847 O O . LYS A 1 353 ? 14.493 -74.105 -49.494 1.00 47.22 353 LYS A O 1
ATOM 2852 N N . THR A 1 354 ? 16.625 -73.449 -49.521 1.00 47.84 354 THR A N 1
ATOM 2853 C CA . THR A 1 354 ? 16.990 -74.160 -50.767 1.00 47.84 354 THR A CA 1
ATOM 2854 C C . THR A 1 354 ? 17.888 -75.389 -50.578 1.00 47.84 354 THR A C 1
ATOM 2856 O O . THR A 1 354 ? 18.235 -76.026 -51.567 1.00 47.84 354 THR A O 1
ATOM 2859 N N . ALA A 1 355 ? 18.235 -75.783 -49.347 1.00 48.62 355 ALA A N 1
ATOM 2860 C CA . ALA A 1 355 ? 19.242 -76.830 -49.105 1.00 48.62 355 ALA A CA 1
ATOM 2861 C C . ALA A 1 355 ? 18.724 -78.153 -48.494 1.00 48.62 355 ALA A C 1
ATOM 2863 O O . ALA A 1 355 ? 19.528 -79.009 -48.135 1.00 48.62 355 ALA A O 1
ATOM 2864 N N . THR A 1 356 ? 17.410 -78.377 -48.398 1.00 47.66 356 THR A N 1
ATOM 2865 C CA . THR A 1 356 ? 16.838 -79.600 -47.786 1.00 47.66 356 THR A CA 1
ATOM 2866 C C . THR A 1 356 ? 15.742 -80.247 -48.632 1.00 47.66 356 THR A C 1
ATOM 2868 O O . THR A 1 356 ? 14.669 -80.576 -48.135 1.00 47.66 356 THR A O 1
ATOM 2871 N N . LEU A 1 357 ? 16.006 -80.457 -49.928 1.00 44.41 357 LEU A N 1
ATOM 2872 C CA . LEU A 1 357 ? 15.135 -81.285 -50.774 1.00 44.41 357 LEU A CA 1
ATOM 2873 C C . LEU A 1 357 ? 15.840 -81.863 -52.015 1.00 44.41 357 LEU A C 1
ATOM 2875 O O . LEU A 1 357 ? 15.348 -81.726 -53.124 1.00 44.41 357 LEU A O 1
ATOM 2879 N N . VAL A 1 358 ? 16.986 -82.535 -51.843 1.00 46.34 358 VAL A N 1
ATOM 2880 C CA . VAL A 1 358 ? 17.493 -83.513 -52.832 1.00 46.34 358 VAL A CA 1
ATOM 2881 C C . VAL A 1 358 ? 18.241 -84.634 -52.101 1.00 46.34 358 VAL A C 1
ATOM 2883 O O . VAL A 1 358 ? 19.452 -84.552 -51.933 1.00 46.34 358 VAL A O 1
ATOM 2886 N N . HIS A 1 359 ? 17.515 -85.651 -51.628 1.00 40.22 359 HIS A N 1
ATOM 2887 C CA . HIS A 1 359 ? 17.958 -87.054 -51.504 1.00 40.22 359 HIS A CA 1
ATOM 2888 C C . HIS A 1 359 ? 16.734 -87.918 -51.147 1.00 40.22 359 HIS A C 1
ATOM 2890 O O . HIS A 1 359 ? 16.444 -88.193 -49.985 1.00 40.22 359 HIS A O 1
ATOM 2896 N N . SER A 1 360 ? 15.944 -88.245 -52.169 1.00 37.69 360 SER A N 1
ATOM 2897 C CA . SER A 1 360 ? 15.008 -89.381 -52.219 1.00 37.69 360 SER A CA 1
ATOM 2898 C C . SER A 1 360 ? 14.406 -89.462 -53.626 1.00 37.69 360 SER A C 1
ATOM 2900 O O . SER A 1 360 ? 13.315 -88.961 -53.878 1.00 37.69 360 SER A O 1
ATOM 2902 N N . ALA A 1 361 ? 15.172 -90.055 -54.542 1.00 37.78 361 ALA A N 1
ATOM 2903 C CA . ALA A 1 361 ? 14.714 -90.805 -55.713 1.00 37.78 361 ALA A CA 1
ATOM 2904 C C . ALA A 1 361 ? 15.917 -91.564 -56.279 1.00 37.78 361 ALA A C 1
ATOM 2906 O O . ALA A 1 361 ? 16.915 -90.882 -56.609 1.00 37.78 361 ALA A O 1
#

Radius of gyration: 63.72 Å; chains: 1; bounding box: 123×155×162 Å

pLDDT: mean 77.15, std 19.02, range [37.69, 98.25]

Sequence (361 aa):
MALLDLQRECAALGITESTHDDAGRLQTIASYSRRPFYAKNSKIRHLEEKLALKTTEISAVMRKILSYDHIKRRHETEKTALITVQHQLTHDLCEKTHRLHELHRLEIVASEALNSAQSGLAELKATIAREVRLFETELSHRERWLREKAKFQAFYERQVARWKSLASKTSGQSLIPTMTLKLRMFSCEEAFRRIGLHGDRVDPNEIVMMCRAHEQLRDELQARQASQTEHLTSVKRRIEALRIKLQGNRGRTTRRLIVEDDNDVLVALQKQERLLHKARDQYEFIQQIVHPVKAGIQQIVSQVTSETVNVDSVRAIETALERVEVELSRYINDSSASSKESLTAEVSSSSLKTATLVHSA

Secondary structure (DSSP, 8-state):
-HHHHHHHHHHHTT-------TTTTT-------SS----TT--HHHHHHHHHHHHHHHHHHHHHHHHHHHHHHHHHHHHHHHHHHHHHHHHHHHHHHHHHHHHHHHHHHHHHHHHHHHHHHHHHHHHHHHHHHHHHHHHHHHHHHHHHHHHHHHHHHHHHHHHHHHHHHS-S--------HHHHHHHHHHHHHHTT--TTS--HHHHHHHHHHHHHHHHHHHHHHHHHHHHHHHHHHHHHHHHHHHHHHHHHSSTTTSTTHHHHHHHHHHHHHHHHHHHHHHHHHHHHHHHHHHHHHHHHHHHHH-----TT-HHHHHHHHHHHHHHHHHHHHHHHHHHHHHHHHHHHHHTTSSSS-----